Protein AF-A0A1C2I9F3-F1 (afdb_monomer)

Mean predicted aligned error: 10.84 Å

Foldseek 3Di:
DPDPPDDDDDDAPLQPQDLDPDDPVVVCCVQVVDPVSPVP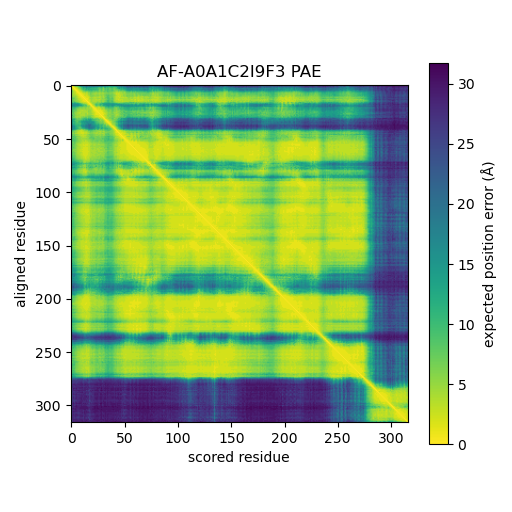DDDDQQQEDAQAAPLLLLLLQLLLQLQCQQFNDPDPRNFWRHHYPYPANFEEAEAAQDLVRLQLVQVQPQQDPQEAEEEQDPVCVVVVVVRHNHLRYYYLVLCQVAAHQEYEYEALCVVVVVLLLSSNPSPDLVSTDDNGGDGDHGPDPPDPNCSVSSNSSSSVSSRSVSHRGYYYYHHNCQPRSSCVSSVHDHDPCPRDNHDRDDLVVLQVSLVVCVVVVVPSSSVSSCVPPVVPPPPPADDDDPVVLVVLCCVVPPVVDDDCPSVVSNVVSVVD

pLDDT: mean 84.06, std 11.93, range [47.62, 98.38]

Organism: Acidithiobacillus thiooxidans (NCBI:txid930)

Radius of gyration: 24.63 Å; Cα contacts (8 Å, |Δi|>4): 435; chains: 1; bounding box: 62×62×61 Å

InterPro domains:
  IPR027417 P-loop containing nucleoside triphosphate hydrolase [G3DSA:3.40.50.300] (47-233)
  IPR027417 P-loop containing nucleoside triphosphate hydrolase [SSF52540] (7-220)

Nearest PDB structures (foldseek):
  3wry-assembly1_C  TM=6.921E-01  e=9.481E-04  Tobacco mosaic virus strain tomato/L
  3vkw-assembly1_A  TM=6.715E-01  e=1.409E-03  Tobacco mosaic virus strain tomato/L
  6jim-assembly2_B  TM=6.533E-01  e=1.578E-03  Chikungunya virus
  6jim-assembly1_A  TM=6.541E-01  e=2.344E-03  Chikungunya virus
  3d1l-assembly1_B  TM=1.761E-01  e=1.230E-01  Bacteroides fragilis NCTC 9343

Solvent-accessible surface area (backbone atoms only — not comparable to full-atom values): 18327 Å² total; per-residue (Å²): 132,93,56,90,92,71,78,86,87,85,85,59,75,61,59,49,59,66,98,66,90,80,46,72,67,59,55,44,55,68,53,60,68,42,71,85,62,43,72,85,68,78,90,80,83,85,44,75,34,70,67,32,7,34,47,42,39,48,46,45,38,45,52,50,50,44,49,34,66,50,54,28,39,92,50,79,90,69,44,66,52,61,44,59,70,30,89,48,55,42,40,75,41,40,41,64,60,45,72,68,54,44,52,54,49,28,68,40,40,43,53,22,83,48,42,33,39,35,24,69,42,70,82,49,45,63,65,49,54,78,62,36,79,38,46,50,61,34,24,36,76,70,41,62,95,48,73,31,49,28,29,35,40,46,36,55,55,50,80,42,40,67,70,50,48,62,51,43,53,88,49,54,72,84,83,54,88,69,88,63,59,78,87,35,72,47,93,58,90,84,64,61,61,59,72,66,47,43,38,59,55,15,34,52,41,42,52,52,71,25,16,30,37,26,43,34,40,33,25,76,52,86,79,44,66,53,39,63,67,58,68,58,57,75,52,74,94,71,77,76,87,57,71,72,48,51,73,68,54,51,54,52,49,26,52,52,30,45,78,71,68,37,51,71,40,20,48,40,34,34,58,71,72,67,55,57,69,75,62,98,56,81,80,90,45,74,66,59,49,53,55,50,50,40,40,56,75,68,68,54,57,87,61,67,68,62,58,51,53,52,51,57,60,75,76,111

Structure (mmCIF, N/CA/C/O backbone):
data_AF-A0A1C2I9F3-F1
#
_entry.id   AF-A0A1C2I9F3-F1
#
loop_
_atom_site.group_PDB
_atom_site.id
_atom_site.type_symbol
_atom_site.label_atom_id
_atom_site.lab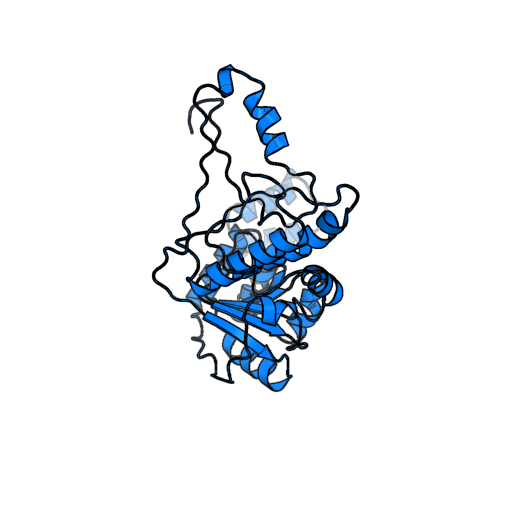el_alt_id
_atom_site.label_comp_id
_atom_site.label_asym_id
_atom_site.label_entity_id
_atom_site.label_seq_id
_atom_site.pdbx_PDB_ins_code
_atom_site.Cartn_x
_atom_site.Cartn_y
_atom_site.Cartn_z
_atom_site.occupancy
_atom_site.B_iso_or_equiv
_atom_site.auth_seq_id
_atom_site.auth_comp_id
_atom_site.auth_asym_id
_atom_site.auth_atom_id
_atom_site.pdbx_PDB_model_num
ATOM 1 N N . MET A 1 1 ? 10.423 28.398 4.876 1.00 52.00 1 MET A N 1
ATOM 2 C CA . MET A 1 1 ? 11.519 29.114 4.182 1.00 52.00 1 MET A CA 1
ATOM 3 C C . MET A 1 1 ? 11.159 30.590 4.107 1.00 52.00 1 MET A C 1
ATOM 5 O O . MET A 1 1 ? 9.981 30.878 3.955 1.00 52.00 1 MET A O 1
ATOM 9 N N . ARG A 1 2 ? 12.115 31.509 4.309 1.00 60.25 2 ARG A N 1
ATOM 10 C CA . ARG A 1 2 ? 11.856 32.967 4.388 1.00 60.25 2 ARG A CA 1
ATOM 11 C C . ARG A 1 2 ? 12.274 33.746 3.131 1.00 60.25 2 ARG A C 1
ATOM 13 O O . ARG A 1 2 ? 12.011 34.939 3.057 1.00 60.25 2 ARG A O 1
ATOM 20 N N . THR A 1 3 ? 12.889 33.081 2.155 1.00 74.25 3 THR A N 1
ATOM 21 C CA . THR A 1 3 ? 13.377 33.707 0.921 1.00 74.25 3 THR A CA 1
ATOM 22 C C . THR A 1 3 ? 12.380 33.474 -0.217 1.00 74.25 3 THR A C 1
ATOM 24 O O . THR A 1 3 ? 12.093 32.313 -0.525 1.00 74.25 3 THR A O 1
ATOM 27 N N . PRO A 1 4 ? 11.848 34.531 -0.853 1.00 70.62 4 PRO A N 1
ATOM 28 C CA . PRO A 1 4 ? 11.050 34.402 -2.070 1.00 70.62 4 PRO A CA 1
ATOM 29 C C . PRO A 1 4 ? 11.830 33.651 -3.161 1.00 70.62 4 PRO A C 1
ATOM 31 O O . PRO A 1 4 ? 13.006 33.930 -3.374 1.00 70.62 4 PRO A O 1
ATOM 34 N N . GLY A 1 5 ? 11.196 32.685 -3.830 1.00 69.50 5 GLY A N 1
ATOM 35 C CA . GLY A 1 5 ? 11.833 31.884 -4.886 1.00 69.50 5 GLY A CA 1
ATOM 36 C C . GLY A 1 5 ? 12.596 30.639 -4.412 1.00 69.50 5 GLY A C 1
ATOM 37 O O . GLY A 1 5 ? 12.987 29.825 -5.244 1.00 69.50 5 GLY A O 1
ATOM 38 N N . ALA A 1 6 ? 12.772 30.437 -3.100 1.00 73.88 6 ALA A N 1
ATOM 39 C CA . ALA A 1 6 ? 13.364 29.214 -2.559 1.00 73.88 6 ALA A CA 1
ATOM 40 C C . ALA A 1 6 ? 12.295 28.119 -2.400 1.00 73.88 6 ALA A C 1
ATOM 42 O O . ALA A 1 6 ? 11.491 28.154 -1.465 1.00 73.88 6 ALA A O 1
ATOM 43 N N . PHE A 1 7 ? 12.298 27.145 -3.312 1.00 73.88 7 PHE A N 1
ATOM 44 C CA . PHE A 1 7 ? 11.391 25.997 -3.299 1.00 73.88 7 PHE A CA 1
ATOM 45 C C . PHE A 1 7 ? 12.163 24.694 -3.097 1.00 73.88 7 PHE A C 1
ATOM 47 O O . PHE A 1 7 ? 13.273 24.535 -3.596 1.00 73.88 7 PHE A O 1
ATOM 54 N N . VAL A 1 8 ? 11.541 23.745 -2.401 1.00 78.00 8 VAL A N 1
ATOM 55 C CA . VAL A 1 8 ? 11.984 22.348 -2.355 1.00 78.00 8 VAL A CA 1
ATOM 56 C C . VAL A 1 8 ? 10.851 21.509 -2.909 1.00 78.00 8 VAL A C 1
ATOM 58 O O . VAL A 1 8 ? 9.730 21.558 -2.402 1.00 78.00 8 VAL A O 1
ATOM 61 N N . LEU A 1 9 ? 11.149 20.756 -3.961 1.00 79.00 9 LEU A N 1
ATOM 62 C CA . LEU A 1 9 ? 10.234 19.788 -4.543 1.00 79.00 9 LEU A CA 1
ATOM 63 C C . LEU A 1 9 ? 10.709 18.394 -4.151 1.00 79.00 9 LEU A C 1
ATOM 65 O O . LEU A 1 9 ? 11.886 18.073 -4.284 1.00 79.00 9 LEU A O 1
ATOM 69 N N . GLY A 1 10 ? 9.786 17.573 -3.668 1.00 83.44 10 GLY A N 1
ATOM 70 C CA . GLY A 1 10 ? 10.045 16.184 -3.322 1.00 83.44 10 GLY A CA 1
ATOM 71 C C . GLY A 1 10 ? 8.882 15.318 -3.774 1.00 83.44 10 GLY A C 1
ATOM 72 O O . GLY A 1 10 ? 7.726 15.743 -3.738 1.00 83.44 10 GLY A O 1
ATOM 73 N N . GLY A 1 11 ? 9.183 14.106 -4.220 1.00 83.81 11 GLY A N 1
ATOM 74 C CA . GLY A 1 11 ? 8.169 13.166 -4.663 1.00 83.81 11 GLY A CA 1
ATOM 75 C C . GLY A 1 11 ? 8.774 11.872 -5.181 1.00 83.81 11 GLY A C 1
ATOM 76 O O . GLY A 1 11 ? 9.969 11.791 -5.443 1.00 83.81 11 GLY A O 1
ATOM 77 N N . ASP A 1 12 ? 7.915 10.876 -5.349 1.00 85.75 12 ASP A N 1
ATOM 78 C CA . ASP A 1 12 ? 8.250 9.577 -5.923 1.00 85.75 12 ASP A CA 1
ATOM 79 C C . ASP A 1 12 ? 7.277 9.298 -7.076 1.00 85.75 12 ASP A C 1
ATOM 81 O O . ASP A 1 12 ? 6.057 9.251 -6.881 1.00 85.75 12 ASP A O 1
ATOM 85 N N . ALA A 1 13 ? 7.813 9.132 -8.287 1.00 82.88 13 ALA A N 1
ATOM 86 C CA . ALA A 1 13 ? 7.012 8.894 -9.486 1.00 82.88 13 ALA A CA 1
ATOM 87 C C . ALA A 1 13 ? 6.304 7.529 -9.466 1.00 82.88 13 ALA A C 1
ATOM 89 O O . ALA A 1 13 ? 5.238 7.377 -10.072 1.00 82.88 13 ALA A O 1
ATOM 90 N N . ASN A 1 14 ? 6.851 6.550 -8.738 1.00 85.06 14 ASN A N 1
ATOM 91 C CA . ASN A 1 14 ? 6.224 5.244 -8.549 1.00 85.06 14 ASN A CA 1
ATOM 92 C C . ASN A 1 14 ? 5.035 5.316 -7.576 1.00 85.06 14 ASN A C 1
ATOM 94 O O . ASN A 1 14 ? 4.207 4.411 -7.554 1.00 85.06 14 ASN A O 1
ATOM 98 N N . GLN A 1 15 ? 4.873 6.424 -6.840 1.00 85.81 15 GLN A N 1
ATOM 99 C CA . GLN A 1 15 ? 3.717 6.662 -5.968 1.00 85.81 15 GLN A CA 1
ATOM 100 C C . GLN A 1 15 ? 2.594 7.481 -6.618 1.00 85.81 15 GLN A C 1
ATOM 102 O O . GLN A 1 15 ? 1.653 7.912 -5.939 1.00 85.81 15 GLN A O 1
ATOM 107 N N . ILE A 1 16 ? 2.667 7.737 -7.921 1.00 84.19 16 ILE A N 1
ATOM 108 C CA . ILE A 1 16 ? 1.620 8.454 -8.650 1.00 84.19 16 ILE A CA 1
ATOM 109 C C . ILE A 1 16 ? 0.538 7.456 -9.059 1.00 84.19 16 ILE A C 1
ATOM 111 O O . ILE A 1 16 ? 0.715 6.693 -10.005 1.00 84.19 16 ILE A O 1
ATOM 115 N N . VAL A 1 17 ? -0.579 7.468 -8.336 1.00 76.31 17 VAL A N 1
ATOM 116 C CA . VAL A 1 17 ? -1.713 6.546 -8.540 1.00 76.31 17 VAL A CA 1
ATOM 117 C C . VAL A 1 17 ? -2.832 7.135 -9.396 1.00 76.31 17 VAL A C 1
ATOM 119 O O . VAL A 1 17 ? -3.724 6.411 -9.814 1.00 76.31 17 VAL A O 1
ATOM 122 N N . HIS A 1 18 ? -2.782 8.430 -9.706 1.00 70.00 18 HIS A N 1
ATOM 123 C CA . HIS A 1 18 ? -3.721 9.051 -10.635 1.00 70.00 18 HIS A CA 1
ATOM 124 C C . HIS A 1 18 ? -3.141 9.065 -12.046 1.00 70.00 18 HIS A C 1
ATOM 126 O O . HIS A 1 18 ? -1.983 9.468 -12.199 1.00 70.00 18 HIS A O 1
ATOM 132 N N . PRO A 1 19 ? -3.923 8.689 -13.075 1.00 63.09 19 PRO A N 1
ATOM 133 C CA . PRO A 1 19 ? -3.547 8.943 -14.455 1.00 63.09 19 PRO A CA 1
ATOM 134 C C . PRO A 1 19 ? -3.342 10.448 -14.622 1.00 63.09 19 PRO A C 1
ATOM 136 O O . PRO A 1 19 ? -4.279 11.240 -14.538 1.00 63.09 19 PRO A O 1
ATOM 139 N N . ASN A 1 20 ? -2.092 10.856 -14.781 1.00 65.25 20 ASN A N 1
ATOM 140 C CA . ASN A 1 20 ? -1.725 12.231 -15.054 1.00 65.25 20 ASN A CA 1
ATOM 141 C C . ASN A 1 20 ? -0.565 12.253 -16.051 1.00 65.25 20 ASN A C 1
ATOM 143 O O . ASN A 1 20 ? 0.161 11.270 -16.222 1.00 65.25 20 ASN A O 1
ATOM 147 N N . PHE A 1 21 ? -0.371 13.403 -16.687 1.00 65.25 21 PHE A N 1
ATOM 148 C CA . PHE A 1 21 ? 0.737 13.639 -17.611 1.00 65.25 21 PHE A CA 1
ATOM 149 C C . PHE A 1 21 ? 2.055 13.945 -16.881 1.00 65.25 21 PHE A C 1
ATOM 151 O O . PHE A 1 21 ? 2.933 14.592 -17.443 1.00 65.25 21 PHE A O 1
ATOM 158 N N . PHE A 1 22 ? 2.204 13.524 -15.617 1.00 72.44 22 PHE A N 1
ATOM 159 C CA . PHE A 1 22 ? 3.385 13.855 -14.826 1.00 72.44 22 PHE A CA 1
ATOM 160 C C . PHE A 1 22 ? 4.653 13.282 -15.459 1.00 72.44 22 PHE A C 1
ATOM 162 O O . PHE A 1 22 ? 4.755 12.078 -15.717 1.00 72.44 22 PHE A O 1
ATOM 169 N N . SER A 1 23 ? 5.650 14.150 -15.615 1.00 72.19 23 SER A N 1
ATOM 170 C CA . SER A 1 23 ? 6.999 13.797 -16.030 1.00 72.19 23 SER A CA 1
ATOM 171 C C . SER A 1 23 ? 8.010 14.686 -15.314 1.00 72.19 23 SER A C 1
ATOM 173 O O . SER A 1 23 ? 7.929 15.915 -15.390 1.00 72.19 23 SER A O 1
ATOM 175 N N . TRP A 1 24 ? 9.020 14.077 -14.685 1.00 73.50 24 TRP A N 1
ATOM 176 C CA . TRP A 1 24 ? 10.151 14.822 -14.129 1.00 73.50 24 TRP A CA 1
ATOM 177 C C . TRP A 1 24 ? 10.861 15.655 -15.194 1.00 73.50 24 TRP A C 1
ATOM 179 O O . TRP A 1 24 ? 11.323 16.747 -14.896 1.00 73.50 24 TRP A O 1
ATOM 189 N N . ALA A 1 25 ? 10.894 15.207 -16.453 1.00 74.81 25 ALA A N 1
ATOM 190 C CA . ALA A 1 25 ? 11.470 15.985 -17.546 1.00 74.81 25 ALA A CA 1
ATOM 191 C C . ALA A 1 25 ? 10.703 17.294 -17.807 1.00 74.81 25 ALA A C 1
ATOM 193 O O . ALA A 1 25 ? 11.332 18.324 -18.042 1.00 74.81 25 ALA A O 1
ATOM 194 N N . GLN A 1 26 ? 9.369 17.279 -17.711 1.00 76.94 26 GLN A N 1
ATOM 195 C CA . GLN A 1 26 ? 8.550 18.488 -17.856 1.00 76.94 26 GLN A CA 1
ATOM 196 C C . GLN A 1 26 ? 8.757 19.446 -16.684 1.00 76.94 26 GLN A C 1
ATOM 198 O O . GLN A 1 26 ? 8.990 20.631 -16.909 1.00 76.94 26 GLN A O 1
ATOM 203 N N . ILE A 1 27 ? 8.765 18.941 -15.445 1.00 77.56 27 ILE A N 1
ATOM 204 C CA . ILE A 1 27 ? 9.088 19.771 -14.274 1.00 77.56 27 ILE A CA 1
ATOM 205 C C . ILE A 1 27 ? 10.482 20.371 -14.442 1.00 77.56 27 ILE A C 1
ATOM 207 O O . ILE A 1 27 ? 10.650 21.579 -14.291 1.00 77.56 27 ILE A O 1
ATOM 211 N N . LYS A 1 28 ? 11.465 19.562 -14.856 1.00 75.31 28 LYS A N 1
ATOM 212 C CA . LYS A 1 28 ? 12.811 20.059 -15.126 1.00 75.31 28 LYS A CA 1
ATOM 213 C C . LYS A 1 28 ? 12.805 21.178 -16.162 1.00 75.31 28 LYS A C 1
ATOM 215 O O . LYS A 1 28 ? 13.420 22.206 -15.937 1.00 75.31 28 LYS A O 1
ATOM 220 N N . SER A 1 29 ? 12.061 21.042 -17.257 1.00 76.56 29 SER A N 1
ATOM 221 C CA . SER A 1 29 ? 11.995 22.101 -18.270 1.00 76.56 29 SER A CA 1
ATOM 222 C C . SER A 1 29 ? 11.438 23.429 -17.739 1.00 76.56 29 SER A C 1
ATOM 224 O O . SER A 1 29 ? 11.877 24.481 -18.187 1.00 76.56 29 SER A O 1
ATOM 226 N N . LEU A 1 30 ? 10.531 23.400 -16.754 1.00 76.69 30 LEU A N 1
ATOM 227 C CA . LEU A 1 30 ? 9.954 24.611 -16.161 1.00 76.69 30 LEU A CA 1
ATOM 228 C C . LEU A 1 30 ? 10.937 25.339 -15.235 1.00 76.69 30 LEU A C 1
ATOM 230 O O . LEU A 1 30 ? 10.984 26.565 -15.242 1.00 76.69 30 LEU A O 1
ATOM 234 N N . PHE A 1 31 ? 11.722 24.598 -14.447 1.00 72.44 31 PHE A N 1
ATOM 235 C CA . PHE A 1 31 ? 12.661 25.183 -13.479 1.00 72.44 31 PHE A CA 1
ATOM 236 C C . PHE A 1 31 ? 14.048 25.450 -14.071 1.00 72.44 31 PHE A C 1
ATOM 238 O O . PHE A 1 31 ? 14.697 26.419 -13.684 1.00 72.44 31 PHE A O 1
ATOM 245 N N . TRP A 1 32 ? 14.485 24.636 -15.038 1.00 71.25 32 TRP A N 1
ATOM 246 C CA . TRP A 1 32 ? 15.801 24.761 -15.664 1.00 71.25 32 TRP A CA 1
ATOM 247 C C . TRP A 1 32 ? 15.831 25.669 -16.904 1.00 71.25 32 TRP A C 1
ATOM 249 O O . TRP A 1 32 ? 16.880 25.818 -17.525 1.00 71.25 32 TRP A O 1
ATOM 259 N N . ALA A 1 33 ? 14.708 26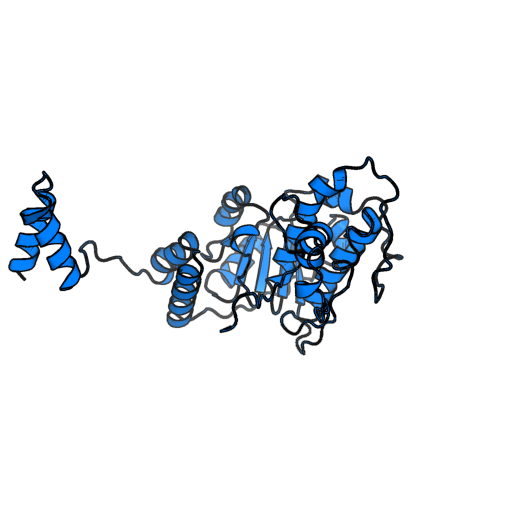.300 -17.266 1.00 66.88 33 ALA A N 1
ATOM 260 C CA . ALA A 1 33 ? 14.667 27.292 -18.342 1.00 66.88 33 ALA A CA 1
ATOM 261 C C . ALA A 1 33 ? 15.244 28.663 -17.939 1.00 66.88 33 ALA A C 1
ATOM 263 O O . ALA A 1 33 ? 15.660 29.413 -18.820 1.00 66.88 33 ALA A O 1
ATOM 264 N N . ASP A 1 34 ? 15.281 29.003 -16.642 1.00 68.31 34 ASP A N 1
ATOM 265 C CA . ASP A 1 34 ? 15.855 30.264 -16.152 1.00 68.31 34 ASP A CA 1
ATOM 266 C C . ASP A 1 34 ? 17.269 30.031 -15.580 1.00 68.31 34 ASP A C 1
ATOM 268 O O . ASP A 1 34 ? 17.400 29.430 -14.507 1.00 68.31 34 ASP A O 1
ATOM 272 N N . PRO A 1 35 ? 18.330 30.549 -16.233 1.00 63.59 35 PRO A N 1
ATOM 273 C CA . PRO A 1 35 ? 19.713 30.439 -15.773 1.00 63.59 35 PRO A CA 1
ATOM 274 C C . PRO A 1 35 ? 19.932 30.868 -14.312 1.00 63.59 35 PRO A C 1
ATOM 276 O O . PRO A 1 35 ? 20.801 30.326 -13.626 1.00 63.59 35 PRO A O 1
ATOM 279 N N . ARG A 1 36 ? 19.119 31.817 -13.819 1.00 63.53 36 ARG A N 1
ATOM 280 C CA . ARG A 1 36 ? 19.174 32.355 -12.446 1.00 63.53 36 ARG A CA 1
ATOM 281 C C . ARG A 1 36 ? 18.620 31.387 -11.400 1.00 63.53 36 ARG A C 1
ATOM 283 O O . ARG A 1 36 ? 18.971 31.495 -10.231 1.00 63.53 36 ARG A O 1
ATOM 290 N N . MET A 1 37 ? 17.756 30.461 -11.816 1.00 59.81 37 MET A N 1
ATOM 291 C CA . MET A 1 37 ? 17.209 29.392 -10.974 1.00 59.81 37 MET A CA 1
ATOM 292 C C . MET A 1 37 ? 18.059 28.117 -11.058 1.00 59.81 37 MET A C 1
ATOM 294 O O . MET A 1 37 ? 18.060 27.329 -10.120 1.00 59.81 37 MET A O 1
ATOM 298 N N . THR A 1 38 ? 18.813 27.920 -12.147 1.00 57.59 38 THR A N 1
ATOM 299 C CA . THR A 1 38 ? 19.647 26.721 -12.364 1.00 57.59 38 THR A CA 1
ATOM 300 C C . THR A 1 38 ? 21.001 26.725 -11.673 1.00 57.59 38 THR A C 1
ATOM 302 O O . THR A 1 38 ? 21.579 25.657 -11.472 1.00 57.59 38 THR A O 1
ATOM 305 N N . SER A 1 39 ? 21.547 27.894 -11.334 1.00 50.81 39 SER A N 1
ATOM 306 C CA . SER A 1 39 ? 22.854 27.988 -10.683 1.00 50.81 39 SER A CA 1
ATOM 307 C C . SER A 1 39 ? 22.781 27.439 -9.253 1.00 50.81 39 SER A C 1
ATOM 309 O O . SER A 1 39 ? 22.367 28.147 -8.338 1.00 50.81 39 SER A O 1
ATOM 311 N N . GLY A 1 40 ? 23.175 26.172 -9.076 1.00 55.56 40 GLY A N 1
ATOM 312 C CA . GLY A 1 40 ? 23.310 25.506 -7.773 1.00 55.56 40 GLY A CA 1
ATOM 313 C C . GLY A 1 40 ? 22.191 24.532 -7.382 1.00 55.56 40 GLY A C 1
ATOM 314 O O . GLY A 1 40 ? 22.139 24.131 -6.222 1.00 55.56 40 GLY A O 1
ATOM 315 N N . GLN A 1 41 ? 21.289 24.153 -8.297 1.00 61.56 41 GLN A N 1
ATOM 316 C CA . GLN A 1 41 ? 20.252 23.150 -8.015 1.00 61.56 41 GLN A CA 1
ATOM 317 C C . GLN A 1 41 ? 20.698 21.745 -8.438 1.00 61.56 41 GLN A C 1
ATOM 319 O O . GLN A 1 41 ? 20.554 21.363 -9.600 1.00 61.56 41 GLN A O 1
ATOM 324 N N . ASP A 1 42 ? 21.186 20.962 -7.476 1.00 66.06 42 ASP A N 1
ATOM 325 C CA . ASP A 1 42 ? 21.451 19.538 -7.676 1.00 66.06 42 ASP A CA 1
ATOM 326 C C . ASP A 1 42 ? 20.187 18.719 -7.387 1.00 66.06 42 ASP A C 1
ATOM 328 O O . ASP A 1 42 ? 19.629 18.762 -6.287 1.00 66.06 42 ASP A O 1
ATOM 332 N N . LEU A 1 43 ? 19.735 17.943 -8.376 1.00 74.31 43 LEU A N 1
ATOM 333 C CA . LEU A 1 43 ? 18.730 16.909 -8.150 1.00 74.31 43 LEU A CA 1
ATOM 334 C C . LEU A 1 43 ? 19.348 15.824 -7.264 1.00 74.31 43 LEU A C 1
ATOM 336 O O . LEU A 1 43 ? 20.260 15.119 -7.690 1.00 74.31 43 LEU A O 1
ATOM 340 N N . GLN A 1 44 ? 18.816 15.669 -6.057 1.00 81.31 44 GLN A N 1
ATOM 341 C CA . GLN A 1 44 ? 19.238 14.629 -5.124 1.00 81.31 44 GLN A CA 1
ATOM 342 C C . GLN A 1 44 ? 18.224 13.485 -5.131 1.00 81.31 44 GLN A C 1
ATOM 344 O O . GLN A 1 44 ? 17.033 13.699 -4.900 1.00 81.31 44 GLN A O 1
ATOM 349 N N . VAL A 1 45 ? 18.701 12.267 -5.388 1.00 81.19 45 VAL A N 1
ATOM 350 C CA . VAL A 1 45 ? 17.893 11.045 -5.311 1.00 81.19 45 VAL A CA 1
ATOM 351 C C . VAL A 1 45 ? 18.206 10.348 -3.993 1.00 81.19 45 VAL A C 1
ATOM 353 O O . VAL A 1 45 ? 19.342 9.954 -3.745 1.00 81.19 45 VAL A O 1
ATOM 356 N N . LEU A 1 46 ? 17.194 10.202 -3.139 1.00 84.88 46 LEU A N 1
ATOM 357 C CA . LEU A 1 46 ? 17.319 9.495 -1.867 1.00 84.88 46 LEU A CA 1
ATOM 358 C C . LEU A 1 46 ? 16.986 8.017 -2.082 1.00 84.88 46 LEU A C 1
ATOM 360 O O . LEU A 1 46 ? 15.829 7.679 -2.324 1.00 84.88 46 LEU A O 1
ATOM 364 N N . THR A 1 47 ? 17.988 7.142 -1.990 1.00 84.00 47 THR A N 1
ATOM 365 C CA . THR A 1 47 ? 17.799 5.698 -2.220 1.00 84.00 47 THR A CA 1
ATOM 366 C C . THR A 1 47 ? 17.553 4.909 -0.940 1.00 84.00 47 THR A C 1
ATOM 368 O O . THR A 1 47 ? 17.049 3.800 -1.009 1.00 84.00 47 THR A O 1
ATOM 371 N N . HIS A 1 48 ? 17.869 5.455 0.235 1.00 85.19 48 HIS A N 1
ATOM 372 C CA . HIS A 1 48 ? 17.822 4.713 1.497 1.00 85.19 48 HIS A CA 1
ATOM 373 C C . HIS A 1 48 ? 16.427 4.759 2.142 1.00 85.19 48 HIS A C 1
ATOM 375 O O . HIS A 1 48 ? 15.862 5.836 2.354 1.00 85.19 48 HIS A O 1
ATOM 381 N N . ASN A 1 49 ? 15.885 3.595 2.510 1.00 86.50 49 ASN A N 1
ATOM 382 C CA . ASN A 1 49 ? 14.614 3.452 3.217 1.00 86.50 49 ASN A CA 1
ATOM 383 C C . ASN A 1 49 ? 14.811 2.943 4.643 1.00 86.50 49 ASN A C 1
ATOM 385 O O . ASN A 1 49 ? 15.329 1.854 4.887 1.00 86.50 49 ASN A O 1
ATOM 389 N N . PHE A 1 50 ? 14.328 3.761 5.573 1.00 85.81 50 PHE A N 1
ATOM 390 C CA . PHE A 1 50 ? 14.370 3.531 7.014 1.00 85.81 50 PHE A CA 1
ATOM 391 C C . PHE A 1 50 ? 12.989 3.200 7.604 1.00 85.81 50 PHE A C 1
ATOM 393 O O . PHE A 1 50 ? 12.864 3.022 8.810 1.00 85.81 50 PHE A O 1
ATOM 400 N N . ARG A 1 51 ? 11.937 3.193 6.777 1.00 86.25 51 ARG A N 1
ATOM 401 C CA . ARG A 1 51 ? 10.533 3.105 7.208 1.00 86.25 51 ARG A CA 1
ATOM 402 C C . ARG A 1 51 ? 9.993 1.688 7.124 1.00 86.25 51 ARG A C 1
ATOM 404 O O . ARG A 1 51 ? 9.321 1.248 8.044 1.00 86.25 51 ARG A O 1
ATOM 411 N N . ASN A 1 52 ? 10.234 1.002 6.012 1.00 90.62 52 ASN A N 1
ATOM 412 C CA . ASN A 1 52 ? 9.663 -0.311 5.743 1.00 90.62 52 ASN A CA 1
ATOM 413 C C . ASN A 1 52 ? 10.665 -1.413 6.118 1.00 90.62 52 ASN A C 1
ATOM 415 O O . ASN A 1 52 ? 11.874 -1.271 5.920 1.00 90.62 52 ASN A O 1
ATOM 419 N N . GLY A 1 53 ? 10.158 -2.538 6.622 1.00 90.38 53 GLY A N 1
ATOM 420 C CA . GLY A 1 53 ? 10.961 -3.726 6.889 1.00 90.38 53 GLY A CA 1
ATOM 421 C C . GLY A 1 53 ? 11.621 -4.268 5.619 1.00 90.38 53 GLY A C 1
ATOM 422 O O . GLY A 1 53 ? 11.079 -4.147 4.517 1.00 90.38 53 GLY A O 1
ATOM 423 N N . ARG A 1 54 ? 12.787 -4.908 5.764 1.00 91.19 54 ARG A N 1
ATOM 424 C CA . ARG A 1 54 ? 13.628 -5.316 4.622 1.00 91.19 54 ARG A CA 1
ATOM 425 C C . ARG A 1 54 ? 12.891 -6.171 3.589 1.00 91.19 54 ARG A C 1
ATOM 427 O O . ARG A 1 54 ? 13.043 -5.937 2.394 1.00 91.19 54 ARG A O 1
ATOM 434 N N . LYS A 1 55 ? 12.054 -7.122 4.026 1.00 92.38 55 LYS A N 1
ATOM 435 C CA . LYS A 1 55 ? 11.242 -7.957 3.123 1.00 92.38 55 LYS A CA 1
ATOM 436 C C . LYS A 1 55 ? 10.204 -7.140 2.353 1.00 92.38 55 LYS A C 1
ATOM 438 O O . LYS A 1 55 ? 10.049 -7.356 1.157 1.00 92.38 55 LYS A O 1
ATOM 443 N N . VAL A 1 56 ? 9.539 -6.184 3.008 1.00 93.56 56 VAL A N 1
ATOM 444 C CA . VAL A 1 56 ? 8.535 -5.308 2.376 1.00 93.56 56 VAL A CA 1
ATOM 445 C C . VAL A 1 56 ? 9.188 -4.449 1.291 1.00 93.56 56 VAL A C 1
ATOM 447 O O . VAL A 1 56 ? 8.703 -4.415 0.161 1.00 93.56 56 VAL A O 1
ATOM 450 N N . THR A 1 57 ? 10.331 -3.828 1.596 1.00 92.25 57 THR A N 1
ATOM 451 C CA . THR A 1 57 ? 11.126 -3.077 0.609 1.00 92.25 57 THR A CA 1
ATOM 452 C C . THR A 1 57 ? 11.602 -3.978 -0.530 1.00 92.25 57 THR A C 1
ATOM 454 O O . THR A 1 57 ? 11.503 -3.594 -1.691 1.00 92.25 57 THR A O 1
ATOM 457 N N . GLY A 1 58 ? 12.045 -5.201 -0.223 1.00 92.62 58 GLY A N 1
ATOM 458 C CA . GLY A 1 58 ? 12.432 -6.195 -1.226 1.00 92.62 58 GLY A CA 1
ATOM 459 C C . GLY A 1 58 ? 11.302 -6.524 -2.206 1.00 92.62 58 GLY A C 1
ATOM 460 O O . GLY A 1 58 ? 11.521 -6.508 -3.412 1.00 92.62 58 GLY A O 1
ATOM 461 N N . MET A 1 59 ? 10.077 -6.735 -1.717 1.00 93.62 59 MET A N 1
ATOM 462 C CA . MET A 1 59 ? 8.902 -6.962 -2.571 1.00 93.62 59 MET A CA 1
ATOM 463 C C . MET A 1 59 ? 8.540 -5.733 -3.411 1.00 93.62 59 MET A C 1
ATOM 465 O O . MET A 1 59 ? 8.194 -5.873 -4.584 1.00 93.62 59 MET A O 1
ATOM 469 N N . ALA A 1 60 ? 8.643 -4.526 -2.848 1.00 93.56 60 ALA A N 1
ATOM 470 C CA . ALA A 1 60 ? 8.411 -3.291 -3.594 1.00 93.56 60 ALA A CA 1
ATOM 471 C C . ALA A 1 60 ? 9.446 -3.106 -4.720 1.00 93.56 60 ALA A C 1
ATOM 473 O O . ALA A 1 60 ? 9.070 -2.840 -5.860 1.00 93.56 60 ALA A O 1
ATOM 474 N N . ASN A 1 61 ? 10.732 -3.324 -4.428 1.00 93.44 61 ASN A N 1
ATOM 475 C CA . ASN A 1 61 ? 11.806 -3.308 -5.422 1.00 93.44 61 ASN A CA 1
ATOM 476 C C . ASN A 1 61 ? 11.574 -4.360 -6.503 1.00 93.44 61 ASN A C 1
ATOM 478 O O . ASN A 1 61 ? 11.652 -4.051 -7.687 1.00 93.44 61 ASN A O 1
ATOM 482 N N . ARG A 1 62 ? 11.197 -5.578 -6.106 1.00 93.50 62 ARG A N 1
ATOM 483 C CA . ARG A 1 62 ? 10.896 -6.673 -7.025 1.00 93.50 62 ARG A CA 1
ATOM 484 C C . ARG A 1 62 ? 9.795 -6.314 -8.018 1.00 93.50 62 ARG A C 1
ATOM 486 O O . ARG A 1 62 ? 9.908 -6.603 -9.206 1.00 93.50 62 A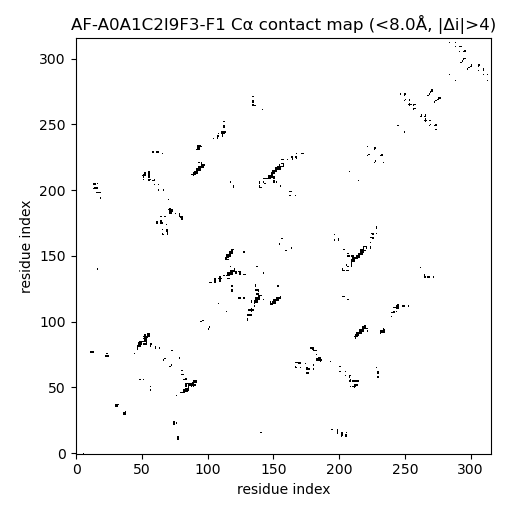RG A O 1
ATOM 493 N N . LEU A 1 63 ? 8.749 -5.635 -7.554 1.00 94.00 63 LEU A N 1
ATOM 494 C CA . LEU A 1 63 ? 7.692 -5.119 -8.419 1.00 94.00 63 LEU A CA 1
ATOM 495 C C . LEU A 1 63 ? 8.218 -4.075 -9.423 1.00 94.00 63 LEU A C 1
ATOM 497 O O . LEU A 1 63 ? 7.798 -4.076 -10.583 1.00 94.00 63 LEU A O 1
ATOM 501 N N . LEU A 1 64 ? 9.147 -3.204 -9.011 1.00 91.38 64 LEU A N 1
ATOM 502 C CA . LEU A 1 64 ? 9.791 -2.240 -9.911 1.00 91.38 64 LEU A CA 1
ATOM 503 C C . LEU A 1 64 ? 10.687 -2.925 -10.950 1.00 91.38 64 LEU A C 1
ATOM 505 O O . LEU A 1 64 ? 10.684 -2.512 -12.109 1.00 91.38 64 LEU A O 1
ATOM 509 N N . GLU A 1 65 ? 11.396 -3.992 -10.580 1.00 91.81 65 GLU A N 1
ATOM 510 C CA . GLU A 1 65 ? 12.169 -4.798 -11.530 1.00 91.81 65 GLU A CA 1
ATOM 511 C C . GLU A 1 65 ? 11.260 -5.443 -12.587 1.00 91.81 65 GLU A C 1
ATOM 513 O O . GLU A 1 65 ? 11.548 -5.365 -13.781 1.00 91.81 65 GLU A O 1
ATOM 518 N N . ILE A 1 66 ? 10.127 -6.022 -12.167 1.00 91.38 66 ILE A N 1
ATOM 519 C CA . ILE A 1 66 ? 9.125 -6.619 -13.066 1.00 91.38 66 ILE A CA 1
ATOM 520 C C . ILE A 1 66 ? 8.605 -5.563 -14.050 1.00 91.38 66 ILE A C 1
ATOM 522 O O . ILE A 1 66 ? 8.614 -5.777 -15.264 1.00 91.38 66 ILE A O 1
ATOM 526 N N . LYS A 1 67 ? 8.222 -4.384 -13.538 1.00 89.06 67 LYS A N 1
ATOM 527 C CA . LYS A 1 67 ? 7.810 -3.229 -14.352 1.00 89.06 67 LYS A CA 1
ATOM 528 C C . LYS A 1 67 ? 8.883 -2.862 -15.375 1.00 89.06 67 LYS A C 1
ATOM 530 O O . LYS A 1 67 ? 8.565 -2.658 -16.547 1.00 89.06 67 LYS A O 1
ATOM 535 N N . GLN A 1 68 ? 10.140 -2.780 -14.944 1.00 87.44 68 GLN A N 1
ATOM 536 C CA . GLN A 1 68 ? 11.244 -2.387 -15.810 1.00 87.44 68 GLN A CA 1
ATOM 537 C C . GLN A 1 68 ? 11.546 -3.448 -16.875 1.00 87.44 68 GLN A C 1
ATOM 539 O O . GLN A 1 68 ? 11.788 -3.100 -18.029 1.00 87.44 68 GLN A O 1
ATOM 544 N N . GLN A 1 69 ? 11.517 -4.737 -16.533 1.00 88.00 69 GLN A N 1
ATOM 545 C CA . GLN A 1 69 ? 11.751 -5.808 -17.502 1.00 88.00 69 GLN A CA 1
ATOM 546 C C . GLN A 1 69 ? 10.635 -5.861 -18.555 1.00 88.00 69 GLN A C 1
ATOM 548 O O . GLN A 1 69 ? 10.929 -6.067 -19.734 1.00 88.00 69 GLN A O 1
ATOM 553 N N . ARG A 1 70 ? 9.380 -5.614 -18.151 1.00 86.62 70 ARG A N 1
ATOM 554 C CA . ARG A 1 70 ? 8.220 -5.613 -19.051 1.00 86.62 70 ARG A CA 1
ATOM 555 C C . ARG A 1 70 ? 8.187 -4.404 -19.985 1.00 86.62 70 ARG A C 1
ATOM 557 O O . ARG A 1 70 ? 7.995 -4.577 -21.186 1.00 86.62 70 ARG A O 1
ATOM 564 N N . PHE A 1 71 ? 8.354 -3.195 -19.446 1.00 83.19 71 PHE A N 1
ATOM 565 C CA . PHE A 1 71 ? 8.082 -1.949 -20.178 1.00 83.19 71 PHE A CA 1
ATOM 566 C C . PHE A 1 71 ? 9.314 -1.065 -20.412 1.00 83.19 71 PHE A C 1
ATOM 568 O O . PHE A 1 71 ? 9.244 -0.081 -21.148 1.00 83.19 71 PHE A O 1
ATOM 575 N N . GLY A 1 72 ? 10.454 -1.397 -19.813 1.00 81.88 72 GLY A N 1
ATOM 576 C CA . GLY A 1 72 ? 11.625 -0.529 -19.779 1.00 81.88 72 GLY A CA 1
ATOM 577 C C . GLY A 1 72 ? 11.506 0.604 -18.754 1.00 81.88 72 GLY A C 1
ATOM 578 O O . GLY A 1 72 ? 10.575 0.691 -17.954 1.00 81.88 72 GLY A O 1
ATOM 579 N N . SER A 1 73 ? 12.500 1.483 -18.770 1.00 78.00 73 SER A N 1
ATOM 580 C CA . SER A 1 73 ? 12.602 2.666 -17.923 1.00 78.00 73 SER A CA 1
ATOM 581 C C . SER A 1 73 ? 11.796 3.825 -18.507 1.00 78.00 73 SER A C 1
ATOM 583 O O . SER A 1 73 ? 11.941 4.163 -19.685 1.00 78.00 73 SER A O 1
ATOM 585 N N . ILE A 1 74 ? 10.988 4.465 -17.662 1.00 68.19 74 ILE A N 1
ATOM 586 C CA . ILE A 1 74 ? 10.155 5.618 -18.035 1.00 68.19 74 ILE A CA 1
ATOM 587 C C . ILE A 1 74 ? 11.008 6.891 -18.086 1.00 68.19 74 ILE A C 1
ATOM 589 O O . ILE A 1 74 ? 11.020 7.617 -19.078 1.00 68.19 74 ILE A O 1
ATOM 593 N N . ASP A 1 75 ? 11.772 7.126 -17.028 1.00 70.25 75 ASP A N 1
ATOM 594 C CA . ASP A 1 75 ? 12.695 8.243 -16.868 1.00 70.25 75 ASP A CA 1
ATOM 595 C C . ASP A 1 75 ? 13.924 7.776 -16.081 1.00 70.25 75 ASP A C 1
ATOM 597 O O . ASP A 1 75 ? 13.925 6.684 -15.515 1.00 70.25 75 ASP A O 1
ATOM 601 N N . ARG A 1 76 ? 15.016 8.547 -16.110 1.00 70.44 76 ARG A N 1
ATOM 602 C CA . ARG A 1 76 ? 16.252 8.153 -15.411 1.00 70.44 76 ARG A CA 1
ATOM 603 C C . ARG A 1 76 ? 16.119 8.354 -13.907 1.00 70.44 76 ARG A C 1
ATOM 605 O O . ARG A 1 76 ? 16.713 7.609 -13.140 1.00 70.44 76 ARG A O 1
ATOM 612 N N . GLU A 1 77 ? 15.333 9.344 -13.512 1.00 71.62 77 GLU A N 1
ATOM 613 C CA . GLU A 1 77 ? 15.216 9.834 -12.146 1.00 71.62 77 GLU A CA 1
ATOM 614 C C . GLU A 1 77 ? 14.347 8.938 -11.256 1.00 71.62 77 GLU A C 1
ATOM 616 O O . GLU A 1 77 ? 14.556 8.910 -10.051 1.00 71.62 77 GLU A O 1
ATOM 621 N N . SER A 1 78 ? 13.408 8.178 -11.827 1.00 72.25 78 SER A N 1
ATOM 622 C CA . SER A 1 78 ? 12.588 7.185 -11.113 1.00 72.25 78 SER A CA 1
ATOM 623 C C . SER A 1 78 ? 13.099 5.742 -11.227 1.00 72.25 78 SER A C 1
ATOM 625 O O . SER A 1 78 ? 12.476 4.812 -10.710 1.00 72.25 78 SER A O 1
ATOM 627 N N . ASN A 1 79 ? 14.224 5.543 -11.920 1.00 80.25 79 ASN A N 1
ATOM 628 C CA . ASN A 1 79 ? 14.771 4.234 -12.259 1.00 80.25 79 ASN A CA 1
ATOM 629 C C . ASN A 1 79 ? 15.867 3.809 -11.274 1.00 80.25 79 ASN A C 1
ATOM 631 O O . ASN A 1 79 ? 17.013 3.581 -11.661 1.00 80.25 79 ASN A O 1
ATOM 635 N N . PHE A 1 80 ? 15.501 3.712 -10.000 1.00 78.94 80 PHE A N 1
ATOM 636 C CA . PHE A 1 80 ? 16.365 3.219 -8.934 1.00 78.94 80 PHE A CA 1
ATOM 637 C C . PHE A 1 80 ? 15.604 2.234 -8.045 1.00 78.94 80 PHE A C 1
ATOM 639 O O . PHE A 1 80 ? 14.376 2.277 -7.961 1.00 78.94 80 PHE A O 1
ATOM 646 N N . LEU A 1 81 ? 16.352 1.338 -7.407 1.00 84.62 81 LEU A N 1
ATOM 647 C CA . LEU A 1 81 ? 15.848 0.512 -6.317 1.00 84.62 81 LEU A CA 1
ATOM 648 C C . LEU A 1 81 ? 16.166 1.187 -4.992 1.00 84.62 81 LEU A C 1
ATOM 650 O O . LEU A 1 81 ? 17.095 1.987 -4.887 1.00 84.62 81 LEU A O 1
ATOM 654 N N . VAL A 1 82 ? 15.351 0.875 -3.998 1.00 86.81 82 VAL A N 1
ATOM 655 C CA . VAL A 1 82 ? 15.450 1.467 -2.674 1.00 86.81 82 VAL A CA 1
ATOM 656 C C . VAL A 1 82 ? 16.247 0.541 -1.759 1.00 86.81 82 VAL A C 1
ATOM 658 O O . VAL A 1 82 ? 15.895 -0.628 -1.607 1.00 86.81 82 VAL A O 1
ATOM 661 N N . ASP A 1 83 ? 17.281 1.063 -1.109 1.00 84.69 83 ASP A N 1
ATOM 662 C CA . ASP A 1 83 ? 18.133 0.324 -0.183 1.00 84.69 83 ASP A CA 1
ATOM 663 C C . ASP A 1 83 ? 17.420 0.160 1.167 1.00 84.69 83 ASP A C 1
ATOM 665 O O . ASP A 1 83 ? 17.090 1.159 1.818 1.00 84.69 83 ASP A O 1
ATOM 669 N N . PRO A 1 84 ? 17.144 -1.073 1.626 1.00 86.38 84 PRO A N 1
ATOM 670 C CA . PRO A 1 84 ? 16.499 -1.288 2.911 1.00 86.38 84 PRO A CA 1
ATOM 671 C C . PRO A 1 84 ? 17.522 -1.182 4.048 1.00 86.38 84 PRO A C 1
ATOM 673 O O . PRO A 1 84 ? 18.266 -2.122 4.317 1.00 86.38 84 PRO A O 1
ATOM 676 N N . VAL A 1 85 ? 17.529 -0.047 4.746 1.00 84.12 85 VAL A N 1
ATOM 677 C CA . VAL A 1 85 ? 18.468 0.239 5.851 1.00 84.12 85 VAL A CA 1
ATOM 678 C C . VAL A 1 85 ? 17.849 -0.049 7.224 1.00 84.12 85 VAL A C 1
ATOM 680 O O . VAL A 1 85 ? 18.542 -0.064 8.233 1.00 84.12 85 VAL A O 1
ATOM 683 N N . GLY A 1 86 ? 16.537 -0.291 7.285 1.00 75.69 86 GLY A N 1
ATOM 684 C CA . GLY A 1 86 ? 15.838 -0.595 8.534 1.00 75.69 86 GLY A CA 1
ATOM 685 C C . GLY A 1 86 ? 16.261 -1.918 9.194 1.00 75.69 86 GLY A C 1
ATOM 686 O O . GLY A 1 86 ? 16.507 -2.933 8.530 1.00 75.69 86 GLY A O 1
ATOM 687 N N . ASP A 1 87 ? 16.249 -1.928 10.529 1.00 77.19 87 ASP A N 1
ATOM 688 C CA . ASP A 1 87 ? 16.641 -3.085 11.348 1.00 77.19 87 ASP A CA 1
ATOM 689 C C . ASP A 1 87 ? 15.595 -4.211 11.354 1.00 77.19 87 ASP A C 1
ATOM 691 O O . ASP A 1 87 ? 15.938 -5.389 11.512 1.00 77.19 87 ASP A O 1
ATOM 695 N N . SER A 1 88 ? 14.321 -3.887 11.111 1.00 87.12 88 SER A N 1
ATOM 696 C CA . SER A 1 88 ? 13.252 -4.886 11.044 1.00 87.12 88 SER A CA 1
ATOM 697 C C . SER A 1 88 ? 13.339 -5.706 9.757 1.00 87.12 88 SER A C 1
ATOM 699 O O . SER A 1 88 ? 13.339 -5.171 8.646 1.00 87.12 88 SER A O 1
ATOM 701 N N . ALA A 1 89 ? 13.356 -7.034 9.890 1.00 88.25 89 ALA A N 1
ATOM 702 C CA . ALA A 1 89 ? 13.253 -7.925 8.738 1.00 88.25 89 ALA A CA 1
ATOM 703 C C . ALA A 1 89 ? 11.907 -7.755 8.010 1.00 88.25 89 ALA A C 1
ATOM 705 O O . ALA A 1 89 ? 11.847 -7.891 6.787 1.00 88.25 89 ALA A O 1
ATOM 706 N N . GLY A 1 90 ? 10.845 -7.438 8.753 1.00 89.38 90 GLY A N 1
ATOM 707 C CA . GLY A 1 90 ? 9.472 -7.453 8.269 1.00 89.38 90 GLY A CA 1
ATOM 708 C C . GLY A 1 90 ? 8.989 -8.840 7.830 1.00 89.38 90 GLY A C 1
ATOM 709 O O . GLY A 1 90 ? 9.713 -9.840 7.912 1.00 89.38 90 GLY A O 1
ATOM 710 N N . GLN A 1 91 ? 7.749 -8.918 7.349 1.00 91.69 91 GLN A N 1
ATOM 711 C CA . GLN A 1 91 ? 7.161 -10.173 6.884 1.00 91.69 91 GLN A CA 1
ATOM 712 C C . GLN A 1 91 ? 6.219 -9.980 5.697 1.00 91.69 91 GLN A C 1
ATOM 714 O O . GLN A 1 91 ? 5.463 -9.017 5.637 1.00 91.69 91 GLN A O 1
ATOM 719 N N . ILE A 1 92 ? 6.238 -10.939 4.775 1.00 92.62 92 ILE A N 1
ATOM 720 C CA . ILE A 1 92 ? 5.250 -11.053 3.705 1.00 92.62 92 ILE A CA 1
ATOM 721 C C . ILE A 1 92 ? 4.569 -12.403 3.867 1.00 92.62 92 ILE A C 1
ATOM 723 O O . ILE A 1 92 ? 5.252 -13.409 4.076 1.00 92.62 92 ILE A O 1
ATOM 727 N N . ARG A 1 93 ? 3.238 -12.414 3.822 1.00 92.25 93 ARG A N 1
ATOM 728 C CA . ARG A 1 93 ? 2.427 -13.632 3.899 1.00 92.25 93 ARG A CA 1
ATOM 729 C C . ARG A 1 93 ? 1.411 -13.645 2.767 1.00 92.25 93 ARG A C 1
ATOM 731 O O . ARG A 1 93 ? 0.861 -12.601 2.425 1.00 92.25 93 ARG A O 1
ATOM 738 N N . LEU A 1 94 ? 1.142 -14.831 2.242 1.00 93.19 94 LEU A N 1
ATOM 739 C CA . LEU A 1 94 ? -0.000 -15.096 1.378 1.00 93.19 94 LEU A CA 1
ATOM 740 C C . LEU A 1 94 ? -1.013 -15.912 2.174 1.00 93.19 94 LEU A C 1
ATOM 742 O O . LEU A 1 94 ? -0.644 -16.900 2.809 1.00 93.19 94 LEU A O 1
ATOM 746 N N . LEU A 1 95 ? -2.263 -15.468 2.149 1.00 92.25 95 LEU A N 1
ATOM 747 C CA . LEU A 1 95 ? -3.401 -16.133 2.754 1.00 92.25 95 LEU A CA 1
ATOM 748 C C . LEU A 1 95 ? -4.427 -16.427 1.661 1.00 92.25 95 LEU A C 1
ATOM 750 O O . LEU A 1 95 ? -4.846 -15.528 0.932 1.00 92.25 95 LEU A O 1
ATOM 754 N N . ASP A 1 96 ? -4.853 -17.680 1.584 1.00 91.06 96 ASP A N 1
ATOM 755 C CA . ASP A 1 96 ? -5.956 -18.090 0.723 1.00 91.06 96 ASP A CA 1
ATOM 756 C C . ASP A 1 96 ? -7.273 -17.484 1.243 1.00 91.06 96 ASP A C 1
ATOM 758 O O . ASP A 1 96 ? -7.597 -17.582 2.432 1.00 91.06 96 ASP A O 1
ATOM 762 N N . ALA A 1 97 ? -8.051 -16.862 0.358 1.00 91.31 97 ALA A N 1
ATOM 763 C CA . ALA A 1 97 ? -9.323 -16.207 0.656 1.00 91.31 97 ALA A CA 1
ATOM 764 C C . ALA A 1 97 ? -10.479 -17.194 0.943 1.00 91.31 97 ALA A C 1
ATOM 766 O O . ALA A 1 97 ? -11.641 -16.933 0.612 1.00 91.31 97 ALA A O 1
ATOM 767 N N . LYS A 1 98 ? -10.185 -18.321 1.599 1.00 92.00 98 LYS A N 1
ATOM 768 C CA . LYS A 1 98 ? -11.179 -19.270 2.108 1.00 92.00 98 LYS A CA 1
ATOM 769 C C . LYS A 1 98 ? -12.030 -18.626 3.209 1.00 92.00 98 LYS A C 1
ATOM 771 O O . LYS A 1 98 ? -11.486 -17.941 4.078 1.00 92.00 98 LYS A O 1
ATOM 776 N N . PRO A 1 99 ? -13.348 -18.902 3.269 1.00 92.19 99 PRO A N 1
ATOM 777 C CA . PRO A 1 99 ? -14.232 -18.297 4.267 1.00 92.19 99 PRO A CA 1
ATOM 778 C C . PRO A 1 99 ? -13.761 -18.456 5.722 1.00 92.19 99 PRO A C 1
ATOM 780 O O . PRO A 1 99 ? -13.847 -17.506 6.496 1.00 92.19 99 PRO A O 1
ATOM 783 N N . SER A 1 100 ? -13.223 -19.621 6.098 1.00 91.25 100 SER A N 1
ATOM 784 C CA . SER A 1 100 ? -12.700 -19.878 7.449 1.00 91.25 100 SER A CA 1
ATOM 785 C C . SER A 1 100 ? -11.473 -19.021 7.778 1.00 91.25 100 SER A C 1
ATOM 787 O O . SER A 1 100 ? -11.418 -18.411 8.847 1.00 91.25 100 SER A O 1
ATOM 789 N N . ALA A 1 101 ? -10.521 -18.927 6.847 1.00 90.31 101 ALA A N 1
ATOM 790 C CA . ALA A 1 101 ? -9.318 -18.112 6.982 1.00 90.31 101 ALA A CA 1
ATOM 791 C C . ALA A 1 101 ? -9.663 -16.619 7.086 1.00 90.31 101 ALA A C 1
ATOM 793 O O . ALA A 1 101 ? -9.151 -15.920 7.960 1.00 90.31 101 ALA A O 1
ATOM 794 N N . LEU A 1 102 ? -10.601 -16.146 6.260 1.00 93.50 102 LEU A N 1
ATOM 795 C CA . LEU A 1 102 ? -11.094 -14.769 6.298 1.00 93.50 102 LEU A CA 1
ATOM 796 C C . LEU A 1 102 ? -11.788 -14.433 7.623 1.00 93.50 102 LEU A C 1
ATOM 798 O O . LEU A 1 102 ? -11.536 -13.377 8.201 1.00 93.50 102 LEU A O 1
ATOM 802 N N . GLN A 1 103 ? -12.634 -15.332 8.135 1.00 92.94 103 GLN A N 1
ATOM 803 C CA . GLN A 1 103 ? -13.290 -15.149 9.432 1.00 92.94 103 GLN A CA 1
ATOM 804 C C . GLN A 1 103 ? -12.280 -15.113 10.585 1.00 92.94 103 GLN A C 1
ATOM 806 O O . GLN A 1 103 ? -12.409 -14.276 11.483 1.00 92.94 103 GLN A O 1
ATOM 811 N N . ALA A 1 104 ? -11.275 -15.995 10.561 1.00 91.19 104 ALA A N 1
ATOM 812 C CA . ALA A 1 104 ? -10.206 -16.016 11.554 1.00 91.19 104 ALA A CA 1
ATOM 813 C C . ALA A 1 104 ? -9.389 -14.716 11.521 1.00 91.19 104 ALA A C 1
ATOM 815 O O . ALA A 1 104 ? -9.213 -14.080 12.562 1.00 91.19 104 ALA A O 1
ATOM 816 N N . LEU A 1 105 ? -8.980 -14.278 10.325 1.00 92.81 105 LEU A N 1
ATOM 817 C CA . LEU A 1 105 ? -8.256 -13.026 10.130 1.00 92.81 105 LEU A CA 1
ATOM 818 C C . LEU A 1 105 ? -9.078 -11.827 10.615 1.00 92.81 105 LEU A C 1
ATOM 820 O O . LEU A 1 105 ? -8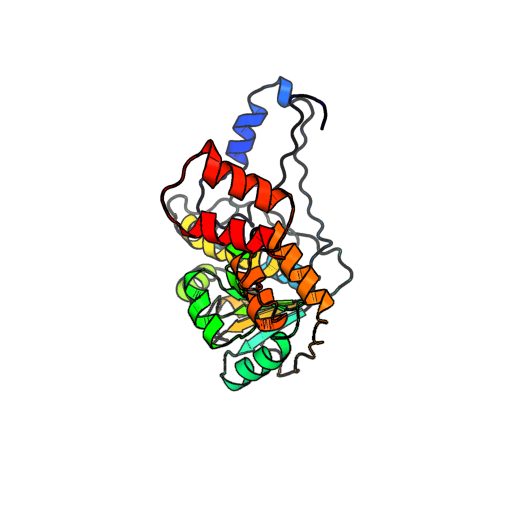.580 -11.026 11.401 1.00 92.81 105 LEU A O 1
ATOM 824 N N . ASN A 1 106 ? -10.349 -11.718 10.214 1.00 95.12 106 ASN A N 1
ATOM 825 C CA . ASN A 1 106 ? -11.216 -10.618 10.639 1.00 95.12 106 ASN A CA 1
ATOM 826 C C . ASN A 1 106 ? -11.357 -10.554 12.169 1.00 95.12 106 ASN A C 1
ATOM 828 O O . ASN A 1 106 ? -11.250 -9.480 12.764 1.00 95.12 106 ASN A O 1
ATOM 832 N N . ARG A 1 107 ? -11.541 -11.706 12.828 1.00 91.44 107 ARG A N 1
ATOM 833 C CA . ARG A 1 107 ? -11.613 -11.771 14.294 1.00 91.44 107 ARG A CA 1
ATOM 834 C C . ARG A 1 107 ? -10.345 -11.219 14.945 1.00 91.44 107 ARG A C 1
ATOM 836 O O . ARG A 1 107 ? -10.450 -10.522 15.947 1.00 91.44 107 ARG A O 1
ATOM 843 N N . GLN A 1 108 ? -9.181 -11.504 14.370 1.00 89.44 108 GLN A N 1
ATOM 844 C CA . GLN A 1 108 ? -7.893 -11.043 14.884 1.00 89.44 108 GLN A CA 1
ATOM 845 C C . GLN A 1 108 ? -7.690 -9.536 14.666 1.00 89.44 108 GLN A C 1
ATOM 847 O O . GLN A 1 108 ? -7.311 -8.831 15.597 1.00 89.44 108 GLN A O 1
ATOM 852 N N . ILE A 1 109 ? -7.974 -9.018 13.467 1.00 93.69 109 ILE A N 1
ATOM 853 C CA . ILE A 1 109 ? -7.610 -7.635 13.114 1.00 93.69 109 ILE A CA 1
ATOM 854 C C . ILE A 1 109 ? -8.669 -6.586 13.475 1.00 93.69 109 ILE A C 1
ATOM 856 O O . ILE A 1 109 ? -8.338 -5.411 13.607 1.00 93.69 109 ILE A O 1
ATOM 860 N N . SER A 1 110 ? -9.937 -6.977 13.652 1.00 92.75 110 SER A N 1
ATOM 861 C CA . SER A 1 110 ? -11.065 -6.035 13.800 1.00 92.75 110 SER A CA 1
ATOM 862 C C . SER A 1 110 ? -10.969 -5.078 14.994 1.00 92.75 110 SER A C 1
ATOM 864 O O . SER A 1 110 ? -11.579 -4.011 14.966 1.00 92.75 110 SER A O 1
ATOM 866 N N . GLN A 1 111 ? -10.200 -5.435 16.026 1.00 90.12 111 GLN A N 1
ATOM 867 C CA . GLN A 1 111 ? -10.023 -4.640 17.247 1.00 90.12 111 GLN A CA 1
ATOM 868 C C . GLN A 1 111 ? -8.634 -4.000 17.374 1.00 90.12 111 GLN A C 1
ATOM 870 O O . GLN A 1 111 ? -8.318 -3.425 18.418 1.00 90.12 111 GLN A O 1
ATOM 875 N N . SER A 1 112 ? -7.812 -4.056 16.325 1.00 94.69 112 SER A N 1
ATOM 876 C CA . SER A 1 112 ? -6.467 -3.483 16.329 1.00 94.69 112 SER A CA 1
ATOM 877 C C . SER A 1 112 ? -6.361 -2.264 15.417 1.00 94.69 112 SER A C 1
ATOM 879 O O . SER A 1 112 ? -6.750 -2.308 14.253 1.00 94.69 112 SER A O 1
ATOM 881 N N . THR A 1 113 ? -5.766 -1.184 15.925 1.00 95.38 113 THR A N 1
ATOM 882 C CA . THR A 1 113 ? -5.375 -0.011 15.130 1.00 95.38 113 THR A CA 1
ATOM 883 C C . THR A 1 113 ? -4.098 -0.242 14.321 1.00 95.38 113 THR A C 1
ATOM 885 O O . THR A 1 113 ? -3.719 0.606 13.518 1.00 95.38 113 THR A O 1
ATOM 888 N N . GLN A 1 114 ? -3.407 -1.366 14.538 1.00 95.75 114 GLN A N 1
ATOM 889 C CA . GLN A 1 114 ? -2.138 -1.681 13.877 1.00 95.75 114 GLN A CA 1
ATOM 890 C C . GLN A 1 114 ? -2.324 -2.339 12.505 1.00 95.75 114 GLN A C 1
ATOM 892 O O . GLN A 1 114 ? -1.372 -2.389 11.727 1.00 95.75 114 GLN A O 1
ATOM 897 N N . TYR A 1 115 ? -3.532 -2.832 12.220 1.00 96.50 115 TYR A N 1
ATOM 898 C CA . TYR A 1 115 ? -3.888 -3.503 10.976 1.00 96.50 115 TYR A CA 1
ATOM 899 C C . TYR A 1 115 ? -4.840 -2.635 10.164 1.00 96.50 115 TYR A C 1
ATOM 901 O O . TYR A 1 115 ? -5.951 -2.339 10.606 1.00 96.50 115 TYR A O 1
ATOM 909 N N . ALA A 1 116 ? -4.429 -2.286 8.949 1.00 97.56 116 ALA A N 1
ATOM 910 C CA . ALA A 1 116 ? -5.313 -1.677 7.966 1.00 97.56 116 ALA A CA 1
ATOM 911 C C . ALA A 1 116 ? -5.530 -2.622 6.784 1.00 97.56 116 ALA A C 1
ATOM 913 O O . ALA A 1 116 ? -4.603 -3.283 6.311 1.00 97.56 116 ALA A O 1
ATOM 914 N N . VAL A 1 117 ? -6.769 -2.672 6.306 1.00 98.31 117 VAL A N 1
ATOM 915 C CA . VAL A 1 117 ? -7.149 -3.405 5.101 1.00 98.31 117 VAL A CA 1
ATOM 916 C C . VAL A 1 117 ? -7.165 -2.422 3.947 1.00 98.31 117 VAL A C 1
ATOM 918 O O . VAL A 1 117 ? -7.803 -1.370 4.010 1.00 98.31 117 VAL A O 1
ATOM 921 N N . LEU A 1 118 ? -6.453 -2.764 2.887 1.00 98.38 118 LEU A N 1
ATOM 922 C CA . LEU A 1 118 ? -6.455 -2.024 1.645 1.00 98.38 118 LEU A CA 1
ATOM 923 C C . LEU A 1 118 ? -7.192 -2.838 0.586 1.00 98.38 118 LEU A C 1
ATOM 925 O O . LEU A 1 118 ? -7.125 -4.069 0.564 1.00 98.38 118 LEU A O 1
ATOM 929 N N . VAL A 1 119 ? -7.849 -2.121 -0.315 1.00 97.69 119 VAL A N 1
ATOM 930 C CA . VAL A 1 119 ? -8.371 -2.620 -1.591 1.00 97.69 119 VAL A CA 1
ATOM 931 C C . VAL A 1 119 ? -7.818 -1.767 -2.727 1.00 97.69 119 VAL A C 1
ATOM 933 O O . VAL A 1 119 ? -7.404 -0.625 -2.498 1.00 97.69 119 VAL A O 1
ATOM 936 N N . LEU A 1 120 ? -7.789 -2.304 -3.949 1.00 95.06 120 LEU A N 1
ATOM 937 C CA . LEU A 1 120 ? -7.179 -1.600 -5.075 1.00 95.06 120 LEU A CA 1
ATOM 938 C C . LEU A 1 120 ? -7.921 -0.291 -5.378 1.00 95.06 120 LEU A C 1
ATOM 940 O O . LEU A 1 120 ? -7.288 0.764 -5.485 1.00 95.06 120 LEU A O 1
ATOM 944 N N . ARG A 1 121 ? -9.253 -0.354 -5.486 1.00 94.00 121 ARG A N 1
ATOM 945 C CA . ARG A 1 121 ? -10.102 0.790 -5.832 1.00 94.00 121 ARG A CA 1
ATOM 946 C C . ARG A 1 121 ? -11.254 0.989 -4.856 1.00 94.00 121 ARG A C 1
ATOM 948 O O . ARG A 1 121 ? -11.479 0.193 -3.952 1.00 94.00 121 ARG A O 1
ATOM 955 N N . GLU A 1 122 ? -11.960 2.104 -5.002 1.00 94.12 122 GLU A N 1
ATOM 956 C CA . GLU A 1 122 ? -13.050 2.457 -4.094 1.00 94.12 122 GLU A CA 1
ATOM 957 C C . GLU A 1 122 ? -14.244 1.502 -4.231 1.00 94.12 122 GLU A C 1
ATOM 959 O O . GLU A 1 122 ? -14.822 1.102 -3.219 1.00 94.12 122 GLU A O 1
ATOM 964 N N . GLU A 1 123 ? -14.558 1.077 -5.458 1.00 94.44 123 GLU A N 1
ATOM 965 C CA . GLU A 1 123 ? -15.625 0.118 -5.758 1.00 94.44 123 GLU A CA 1
ATOM 966 C C . GLU A 1 123 ? -15.428 -1.240 -5.059 1.00 94.44 123 GLU A C 1
ATOM 968 O O . GLU A 1 123 ? -16.398 -1.880 -4.647 1.00 94.44 123 GLU A O 1
ATOM 973 N N . ASP A 1 124 ? -14.175 -1.627 -4.815 1.00 95.31 124 ASP A N 1
ATOM 974 C CA . ASP A 1 124 ? -13.809 -2.891 -4.173 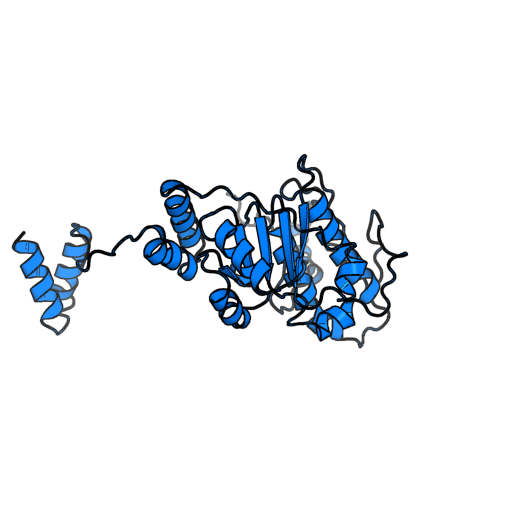1.00 95.31 124 ASP A CA 1
ATOM 975 C C . ASP A 1 124 ? -14.079 -2.870 -2.648 1.00 95.31 124 ASP A C 1
ATOM 977 O O . ASP A 1 124 ? -14.161 -3.922 -2.001 1.00 95.31 124 ASP A O 1
ATOM 981 N N . LYS A 1 125 ? -14.284 -1.684 -2.036 1.00 95.94 125 LYS A N 1
ATOM 982 C CA . LYS A 1 125 ? -14.540 -1.559 -0.585 1.00 95.94 125 LYS A CA 1
ATOM 983 C C . LYS A 1 125 ? -15.810 -2.295 -0.162 1.00 95.94 125 LYS A C 1
ATOM 985 O O . LYS A 1 125 ? -15.873 -2.779 0.966 1.00 95.94 125 LYS A O 1
ATOM 990 N N . ALA A 1 126 ? -16.823 -2.387 -1.026 1.00 96.00 126 ALA A N 1
ATOM 991 C CA . ALA A 1 126 ? -18.085 -3.046 -0.689 1.00 96.00 126 ALA A CA 1
ATOM 992 C C . ALA A 1 126 ? -17.889 -4.543 -0.393 1.00 96.00 126 ALA A C 1
ATOM 994 O O . ALA A 1 126 ? -18.371 -5.033 0.630 1.00 96.00 126 ALA A O 1
ATOM 995 N N . ALA A 1 127 ? -17.119 -5.244 -1.232 1.00 95.38 127 ALA A N 1
ATOM 996 C CA . ALA A 1 127 ? -16.792 -6.653 -1.030 1.00 95.38 127 ALA A CA 1
ATOM 997 C C . ALA A 1 127 ? -15.941 -6.855 0.233 1.00 95.38 127 ALA A C 1
ATOM 999 O O . ALA A 1 127 ? -16.234 -7.727 1.049 1.00 95.38 127 ALA A O 1
ATOM 1000 N N . ALA A 1 128 ? -14.944 -5.991 0.454 1.00 96.56 128 ALA A N 1
ATOM 1001 C CA . ALA A 1 128 ? -14.113 -6.053 1.654 1.00 96.56 128 ALA A CA 1
ATOM 1002 C C . ALA A 1 128 ? -14.911 -5.803 2.946 1.00 96.56 128 ALA A C 1
ATOM 1004 O O . ALA A 1 128 ? -14.677 -6.484 3.941 1.00 96.56 128 ALA A O 1
ATOM 1005 N N . ARG A 1 129 ? -15.897 -4.892 2.943 1.00 95.88 129 ARG A N 1
ATOM 1006 C CA . ARG A 1 129 ? -16.779 -4.620 4.102 1.00 95.88 129 ARG A CA 1
ATOM 1007 C C . ARG A 1 129 ? -17.670 -5.790 4.486 1.00 95.88 129 ARG A C 1
ATOM 1009 O O . ARG A 1 129 ? -18.052 -5.891 5.647 1.00 95.88 129 ARG A O 1
ATOM 1016 N N . ALA A 1 130 ? -18.016 -6.650 3.532 1.00 95.88 130 ALA A N 1
ATOM 1017 C CA . ALA A 1 130 ? -18.785 -7.856 3.821 1.00 95.88 130 ALA A CA 1
ATOM 1018 C C . ALA A 1 130 ? -17.962 -8.891 4.612 1.00 95.88 130 ALA A C 1
ATOM 1020 O O . ALA A 1 130 ? -18.534 -9.749 5.281 1.00 95.88 130 ALA A O 1
ATOM 1021 N N . VAL A 1 131 ? -16.630 -8.801 4.550 1.00 96.19 131 VAL A N 1
ATOM 1022 C CA . VAL A 1 131 ? -15.700 -9.743 5.186 1.00 96.19 131 VAL A CA 1
ATOM 1023 C C . VAL A 1 131 ? -15.057 -9.156 6.441 1.00 96.19 131 VAL A C 1
ATOM 1025 O O . VAL A 1 131 ? -14.971 -9.832 7.468 1.00 96.19 131 VAL A O 1
ATOM 1028 N N . PHE A 1 132 ? -14.607 -7.904 6.367 1.00 96.44 132 PHE A N 1
ATOM 1029 C CA . PHE A 1 132 ? -13.857 -7.238 7.422 1.00 96.44 132 PHE A CA 1
ATOM 1030 C C . PHE A 1 132 ? -14.706 -6.201 8.152 1.00 96.44 132 PHE A C 1
ATOM 1032 O O . PHE A 1 132 ? -15.251 -5.277 7.550 1.00 96.44 132 PHE A O 1
ATOM 1039 N N . SER A 1 133 ? -14.762 -6.316 9.479 1.00 95.12 133 SER A N 1
ATOM 1040 C CA . SER A 1 133 ? -15.478 -5.382 10.354 1.00 95.12 133 SER A CA 1
ATOM 1041 C C . SER A 1 133 ? -14.607 -4.232 10.866 1.00 95.12 133 SER A C 1
ATOM 1043 O O . SER A 1 133 ? -15.131 -3.325 11.516 1.00 95.12 133 SER A O 1
ATOM 1045 N N . THR A 1 134 ? -13.298 -4.240 10.576 1.00 95.50 134 THR A N 1
ATOM 1046 C CA . THR A 1 134 ? -12.400 -3.137 10.949 1.00 95.50 134 THR A CA 1
ATOM 1047 C C . THR A 1 134 ? -12.843 -1.820 10.295 1.00 95.50 134 THR A C 1
ATOM 1049 O O . THR A 1 134 ? -13.212 -1.806 9.117 1.00 95.50 134 THR A O 1
ATOM 1052 N N . PRO A 1 135 ? -12.802 -0.688 11.020 1.00 94.62 135 PRO A N 1
ATOM 1053 C CA . PRO A 1 135 ? -13.028 0.624 10.421 1.00 94.62 135 PRO A CA 1
ATOM 1054 C C . PRO A 1 135 ? -11.835 1.101 9.572 1.00 94.62 135 PRO A C 1
ATOM 1056 O O . PRO A 1 135 ? -11.982 2.040 8.794 1.00 94.62 135 PRO A O 1
ATOM 1059 N N . LEU A 1 136 ? -10.666 0.460 9.694 1.00 97.31 136 LEU A N 1
ATOM 1060 C CA . LEU A 1 136 ? -9.439 0.793 8.964 1.00 97.31 136 LEU A CA 1
ATOM 1061 C C . LEU A 1 136 ? -9.405 0.127 7.583 1.00 97.31 136 LEU A C 1
ATOM 1063 O O . LEU A 1 136 ? -8.497 -0.641 7.272 1.00 97.31 136 LEU A O 1
ATOM 1067 N N . LEU A 1 137 ? -10.422 0.408 6.770 1.00 97.75 137 LEU A N 1
ATOM 1068 C CA . LEU A 1 137 ? -10.531 -0.049 5.387 1.00 97.75 137 LEU A CA 1
ATOM 1069 C C . LEU A 1 137 ? -10.381 1.136 4.430 1.00 97.75 137 LEU A C 1
ATOM 1071 O O . LEU A 1 137 ? -11.144 2.104 4.513 1.00 97.75 137 LEU A O 1
ATOM 1075 N N . PHE A 1 138 ? -9.438 1.026 3.497 1.00 97.62 138 PHE A N 1
ATOM 1076 C CA . PHE A 1 138 ? -9.070 2.101 2.578 1.00 97.62 138 PHE A CA 1
ATOM 1077 C C . PHE A 1 138 ? -8.916 1.588 1.145 1.00 97.62 138 PHE A C 1
ATOM 1079 O O . PHE A 1 138 ? -8.416 0.487 0.923 1.00 97.62 138 PHE A O 1
ATOM 1086 N N . SER A 1 139 ? -9.257 2.409 0.156 1.00 96.69 139 SER A N 1
ATOM 1087 C CA . SER A 1 139 ? -8.689 2.246 -1.186 1.00 96.69 139 SER A CA 1
ATOM 1088 C C . SER A 1 139 ? -7.216 2.673 -1.197 1.00 96.69 139 SER A C 1
ATOM 1090 O O . SER A 1 139 ? -6.765 3.427 -0.328 1.00 96.69 139 SER A O 1
ATOM 1092 N N . VAL A 1 140 ? -6.442 2.258 -2.203 1.00 94.56 140 VAL A N 1
ATOM 1093 C CA . VAL A 1 140 ? -5.040 2.700 -2.344 1.00 94.56 140 VAL A CA 1
ATOM 1094 C C . VAL A 1 140 ? -4.916 4.227 -2.378 1.00 94.56 140 VAL A C 1
ATOM 1096 O O . VAL A 1 140 ? -3.988 4.796 -1.796 1.00 94.56 140 VAL A O 1
ATOM 1099 N N . GLN A 1 141 ? -5.861 4.905 -3.030 1.00 92.12 141 GLN A N 1
ATOM 1100 C CA . GLN A 1 141 ? -5.894 6.364 -3.085 1.00 92.12 141 GLN A CA 1
ATOM 1101 C C . GLN A 1 141 ? -6.095 6.973 -1.692 1.00 92.12 141 GLN A C 1
ATOM 1103 O O . GLN A 1 141 ? -5.413 7.932 -1.326 1.00 92.12 141 GLN A O 1
ATOM 1108 N N . GLU A 1 142 ? -7.003 6.408 -0.897 1.00 94.38 142 GLU A N 1
ATOM 1109 C CA . GLU A 1 142 ? -7.259 6.861 0.468 1.00 94.38 142 GLU A CA 1
ATOM 1110 C C . GLU A 1 142 ? -6.074 6.578 1.393 1.00 94.38 142 GLU A C 1
ATOM 1112 O O . GLU A 1 142 ? -5.763 7.411 2.243 1.00 94.38 142 GLU A O 1
ATOM 1117 N N . ALA A 1 143 ? -5.381 5.458 1.195 1.00 93.56 143 ALA A N 1
ATOM 1118 C CA . ALA A 1 143 ? -4.237 5.053 2.002 1.00 93.56 143 ALA A CA 1
ATOM 1119 C C . ALA A 1 143 ? -2.965 5.876 1.729 1.00 93.56 143 ALA A C 1
ATOM 1121 O O . ALA A 1 143 ? -2.005 5.809 2.500 1.00 93.56 143 ALA A O 1
ATOM 1122 N N . LYS A 1 144 ? -2.917 6.670 0.651 1.00 87.62 144 LYS A N 1
ATOM 1123 C CA . LYS A 1 144 ? -1.751 7.506 0.337 1.00 87.62 144 LYS A CA 1
ATOM 1124 C C . LYS A 1 144 ? -1.475 8.497 1.475 1.00 87.62 144 LYS A C 1
ATOM 1126 O O . LYS A 1 144 ? -2.337 9.283 1.859 1.00 87.62 144 LYS A O 1
ATOM 1131 N N . GLY A 1 145 ? -0.243 8.476 1.986 1.00 87.88 145 GLY A N 1
ATOM 1132 C CA . GLY A 1 145 ? 0.179 9.296 3.128 1.00 87.88 145 GLY A CA 1
ATOM 1133 C C . GLY A 1 145 ? -0.157 8.699 4.500 1.00 87.88 145 GLY A C 1
ATOM 1134 O O . GLY A 1 145 ? 0.262 9.257 5.512 1.00 87.88 145 GLY A O 1
ATOM 1135 N N . LEU A 1 146 ? -0.853 7.560 4.541 1.00 93.56 146 LEU A N 1
ATOM 1136 C CA . LEU A 1 146 ? -1.051 6.756 5.745 1.00 93.56 146 LEU A CA 1
ATOM 1137 C C . LEU A 1 146 ? -0.004 5.647 5.810 1.00 93.56 146 LEU A C 1
ATOM 1139 O O . LEU A 1 146 ? 0.482 5.180 4.779 1.00 93.56 146 LEU A O 1
ATOM 1143 N N . GLU A 1 147 ? 0.336 5.224 7.020 1.00 94.88 147 GLU A N 1
ATOM 1144 C CA . GLU A 1 147 ? 1.198 4.070 7.270 1.00 94.88 147 GLU A CA 1
ATOM 1145 C C . GLU A 1 147 ? 0.700 3.319 8.492 1.00 94.88 147 GLU A C 1
ATOM 1147 O O . GLU A 1 147 ? 0.228 3.936 9.457 1.00 94.88 147 GLU A O 1
ATOM 1152 N N . TYR A 1 148 ? 0.821 1.997 8.421 1.00 96.31 148 TYR A N 1
ATOM 1153 C CA . TYR A 1 148 ? 0.434 1.072 9.476 1.00 96.31 148 TYR A CA 1
ATOM 1154 C C . TYR A 1 148 ? 1.518 0.003 9.657 1.00 96.31 148 TYR A C 1
ATOM 1156 O O . TYR A 1 148 ? 2.186 -0.351 8.681 1.00 96.31 148 TYR A O 1
ATOM 1164 N N . PRO A 1 149 ? 1.695 -0.536 10.878 1.00 95.38 149 PRO A N 1
ATOM 1165 C CA . PRO A 1 149 ? 2.562 -1.690 11.115 1.00 95.38 149 PRO A CA 1
ATOM 1166 C C . PRO A 1 149 ? 2.256 -2.847 10.164 1.00 95.38 149 PRO A C 1
ATOM 1168 O O . PRO A 1 149 ? 3.162 -3.384 9.526 1.00 95.38 149 PRO A O 1
ATOM 1171 N N . HIS A 1 150 ? 0.972 -3.164 9.998 1.00 96.00 150 HIS A N 1
ATOM 1172 C CA . HIS A 1 150 ? 0.528 -4.302 9.210 1.00 96.00 150 HIS A CA 1
ATOM 1173 C C . HIS A 1 150 ? -0.529 -3.880 8.189 1.00 96.00 150 HIS A C 1
ATOM 1175 O O . HIS A 1 150 ? -1.520 -3.224 8.520 1.00 96.00 150 HIS A O 1
ATOM 1181 N N . ILE A 1 151 ? -0.323 -4.280 6.937 1.00 97.62 151 ILE A N 1
ATOM 1182 C CA . ILE A 1 151 ? -1.251 -4.031 5.832 1.00 97.62 151 ILE A CA 1
ATOM 1183 C C . ILE A 1 151 ? -1.775 -5.360 5.306 1.00 97.62 151 ILE A C 1
ATOM 1185 O O . ILE A 1 151 ? -1.002 -6.261 4.980 1.00 97.62 151 ILE A O 1
ATOM 1189 N N . VAL A 1 152 ? -3.094 -5.454 5.172 1.00 97.56 152 VAL A N 1
ATOM 1190 C CA . VAL A 1 152 ? -3.777 -6.554 4.492 1.00 97.56 152 VAL A CA 1
ATOM 1191 C C . VAL A 1 152 ? -4.208 -6.067 3.113 1.00 97.56 152 VAL A C 1
ATOM 1193 O O . VAL A 1 152 ? -5.043 -5.174 3.010 1.00 97.56 152 VAL A O 1
ATOM 1196 N N . LEU A 1 153 ? -3.642 -6.635 2.052 1.00 97.94 153 LEU A N 1
ATOM 1197 C CA . LEU A 1 153 ? -4.044 -6.388 0.670 1.00 97.94 153 LEU A CA 1
ATOM 1198 C C . LEU A 1 153 ? -5.120 -7.405 0.296 1.00 97.94 153 LEU A C 1
ATOM 1200 O O . LEU A 1 153 ? -4.823 -8.588 0.140 1.00 97.94 153 LEU A O 1
ATOM 1204 N N . TYR A 1 154 ? -6.371 -6.961 0.192 1.00 97.81 154 TYR A N 1
ATOM 1205 C CA . TYR A 1 154 ? -7.494 -7.850 -0.090 1.00 97.81 154 TYR A CA 1
ATOM 1206 C C . TYR A 1 154 ? -7.811 -7.905 -1.586 1.00 97.81 154 TYR A C 1
ATOM 1208 O O . TYR A 1 154 ? -8.170 -6.886 -2.175 1.00 97.81 154 TYR A O 1
ATOM 1216 N N . ARG A 1 155 ? -7.688 -9.105 -2.171 1.00 95.69 155 ARG A N 1
ATOM 1217 C CA . ARG A 1 155 ? -8.047 -9.466 -3.555 1.00 95.69 155 ARG A CA 1
ATOM 1218 C C . ARG A 1 155 ? -7.484 -8.528 -4.628 1.00 95.69 155 ARG A C 1
ATOM 1220 O O . ARG A 1 155 ? -8.113 -8.301 -5.659 1.00 95.69 155 ARG A O 1
ATOM 1227 N N . PHE A 1 156 ? -6.279 -8.001 -4.412 1.00 95.56 156 PHE A N 1
ATOM 1228 C CA . PHE A 1 156 ? -5.631 -7.099 -5.367 1.00 95.56 156 PHE A CA 1
ATOM 1229 C C . PHE A 1 156 ? -5.401 -7.790 -6.708 1.00 95.56 156 PHE A C 1
ATOM 1231 O O . PHE A 1 156 ? -5.641 -7.190 -7.754 1.00 95.56 156 PHE A O 1
ATOM 1238 N N . LEU A 1 157 ? -4.927 -9.036 -6.675 1.00 95.00 157 LEU A N 1
ATOM 1239 C CA . LEU A 1 157 ? -4.584 -9.791 -7.876 1.00 95.00 157 LEU A CA 1
ATOM 1240 C C . LEU A 1 157 ? -5.793 -10.537 -8.428 1.00 95.00 157 LEU A C 1
ATOM 1242 O O . LEU A 1 157 ? -6.023 -10.521 -9.632 1.00 95.00 157 LEU A O 1
ATOM 1246 N N . SER A 1 158 ? -6.579 -11.160 -7.554 1.00 94.19 158 SER A N 1
ATOM 1247 C CA . SER A 1 158 ? -7.696 -12.022 -7.945 1.00 94.19 158 SER A CA 1
ATOM 1248 C C . SER A 1 158 ? -8.799 -11.252 -8.669 1.00 94.19 158 SER A C 1
ATOM 1250 O O . SER A 1 158 ? -9.290 -11.718 -9.697 1.00 94.19 158 SER A O 1
ATOM 1252 N N . ASP A 1 159 ? -9.159 -10.060 -8.180 1.00 94.50 159 ASP A N 1
ATOM 1253 C CA . ASP A 1 159 ? -10.218 -9.247 -8.797 1.00 94.50 159 ASP A CA 1
ATOM 1254 C C . ASP A 1 159 ? -9.738 -8.533 -10.067 1.00 94.50 159 ASP A C 1
ATOM 1256 O O . ASP A 1 159 ? -10.531 -8.230 -10.957 1.00 94.50 159 ASP A O 1
ATOM 1260 N N . HIS A 1 160 ? -8.422 -8.338 -10.205 1.00 92.94 160 HIS A N 1
ATOM 1261 C CA . HIS A 1 160 ? -7.793 -7.644 -11.333 1.00 92.94 160 HIS A CA 1
ATOM 1262 C C . HIS A 1 160 ? -6.785 -8.537 -12.065 1.00 92.94 160 HIS A C 1
ATOM 1264 O O . HIS A 1 160 ? -5.711 -8.094 -12.483 1.00 92.94 160 HIS A O 1
ATOM 1270 N N . ARG A 1 161 ? -7.150 -9.811 -12.252 1.00 94.06 161 ARG A N 1
ATOM 1271 C CA . ARG A 1 161 ? -6.247 -10.857 -12.751 1.00 94.06 161 ARG A CA 1
ATOM 1272 C C . ARG A 1 161 ? -5.637 -10.543 -14.112 1.00 94.06 161 ARG A C 1
ATOM 1274 O O . ARG A 1 161 ? -4.436 -10.699 -14.302 1.00 94.06 161 ARG A O 1
ATOM 1281 N N . ALA A 1 162 ? -6.452 -10.127 -15.082 1.00 92.19 162 ALA A N 1
ATOM 1282 C CA . ALA A 1 162 ? -5.979 -9.907 -16.450 1.00 92.19 162 ALA A CA 1
ATOM 1283 C C . ALA A 1 162 ? -4.885 -8.817 -16.525 1.00 92.19 162 ALA A C 1
ATOM 1285 O O . ALA A 1 162 ? -3.816 -9.107 -17.062 1.00 92.19 162 ALA A O 1
ATOM 1286 N N . PRO A 1 163 ? -5.065 -7.618 -15.928 1.00 91.44 163 PRO A N 1
ATOM 1287 C CA . PRO A 1 163 ? -4.005 -6.615 -15.881 1.00 91.44 163 PRO A CA 1
ATOM 1288 C C . PRO A 1 163 ? -2.686 -7.090 -15.268 1.00 91.44 163 PRO A C 1
ATOM 1290 O O . PRO A 1 163 ? -1.618 -6.827 -15.823 1.00 91.44 163 PRO A O 1
ATOM 1293 N N . PHE A 1 164 ? -2.742 -7.802 -14.141 1.00 93.00 164 PHE A N 1
ATOM 1294 C CA . PHE A 1 164 ? -1.531 -8.294 -13.486 1.00 93.00 164 PHE A CA 1
ATOM 1295 C C . PHE A 1 164 ? -0.905 -9.487 -14.217 1.00 93.00 164 PHE A C 1
ATOM 1297 O O . PHE A 1 164 ? 0.316 -9.630 -14.191 1.00 93.00 164 PHE A O 1
ATOM 1304 N N . ALA A 1 165 ? -1.681 -10.313 -14.919 1.00 92.56 165 ALA A N 1
ATOM 1305 C CA . ALA A 1 165 ? -1.142 -11.361 -15.781 1.00 92.56 165 ALA A CA 1
ATOM 1306 C C . ALA A 1 165 ? -0.359 -10.766 -16.964 1.00 92.56 165 ALA A C 1
ATOM 1308 O O . ALA A 1 165 ? 0.771 -11.183 -17.211 1.00 92.56 165 ALA A O 1
ATOM 1309 N N . THR A 1 166 ? -0.890 -9.728 -17.621 1.00 90.25 166 THR A N 1
ATOM 1310 C CA . THR A 1 166 ? -0.193 -9.037 -18.722 1.00 90.25 166 THR A CA 1
ATOM 1311 C C . THR A 1 166 ? 1.106 -8.363 -18.269 1.00 90.25 166 THR A C 1
ATOM 1313 O O . THR A 1 166 ? 2.072 -8.287 -19.034 1.00 90.25 166 THR A O 1
ATOM 1316 N N . LEU A 1 167 ? 1.173 -7.924 -17.007 1.00 90.06 167 LEU A N 1
ATOM 1317 C CA . LEU A 1 167 ? 2.412 -7.436 -16.393 1.00 90.06 167 LEU A CA 1
ATOM 1318 C C . LEU A 1 167 ? 3.525 -8.497 -16.395 1.00 90.06 167 LEU A C 1
ATOM 1320 O O . LEU A 1 167 ? 4.696 -8.160 -16.540 1.00 90.06 167 LEU A O 1
ATOM 1324 N N . CYS A 1 168 ? 3.156 -9.765 -16.214 1.00 91.81 168 CYS A N 1
ATOM 1325 C CA . CYS A 1 168 ? 4.087 -10.883 -16.068 1.00 91.81 168 CYS A CA 1
ATOM 1326 C C . CYS A 1 168 ? 4.586 -11.426 -17.418 1.00 91.81 168 CYS A C 1
ATOM 1328 O O . CYS A 1 168 ? 5.563 -12.171 -17.466 1.00 91.81 168 CYS A O 1
ATOM 1330 N N . GLU A 1 169 ? 3.929 -11.083 -18.526 1.00 90.06 169 GLU A N 1
ATOM 1331 C CA . GLU A 1 169 ? 4.281 -11.584 -19.855 1.00 90.06 169 GLU A CA 1
ATOM 1332 C C . GLU A 1 169 ? 5.687 -11.143 -20.286 1.00 90.06 169 GLU A C 1
ATOM 1334 O O . GLU A 1 169 ? 6.012 -9.959 -20.312 1.00 90.06 169 GLU A O 1
ATOM 1339 N N . GLY A 1 170 ? 6.538 -12.095 -20.672 1.00 86.56 170 GLY A N 1
ATOM 1340 C CA . GLY A 1 170 ? 7.910 -11.793 -21.098 1.00 86.56 170 GLY A CA 1
ATOM 1341 C C . GLY A 1 170 ? 8.853 -11.382 -19.960 1.00 86.56 170 GLY A C 1
ATOM 1342 O O . GLY A 1 170 ? 9.991 -10.993 -20.229 1.00 86.56 170 GLY A O 1
ATOM 1343 N N . VAL A 1 171 ? 8.407 -11.491 -18.705 1.00 90.81 171 VAL A N 1
ATOM 1344 C CA . VAL A 1 171 ? 9.226 -11.303 -17.503 1.00 90.81 171 VAL 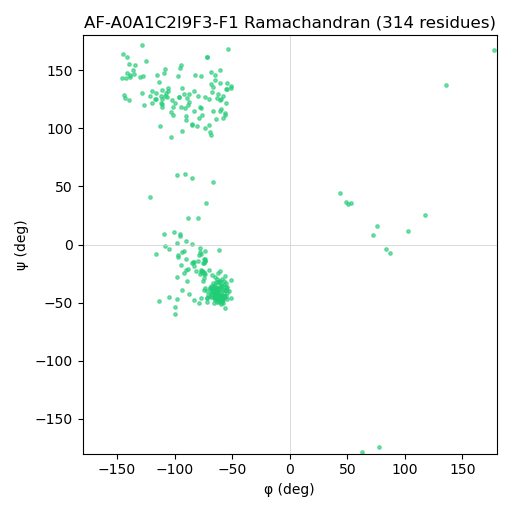A CA 1
ATOM 1345 C C . VAL A 1 171 ? 9.790 -12.662 -17.092 1.00 90.81 171 VAL A C 1
ATOM 1347 O O . VAL A 1 171 ? 9.064 -13.648 -16.993 1.00 90.81 171 VAL A O 1
ATOM 1350 N N . SER A 1 172 ? 11.101 -12.735 -16.870 1.00 89.19 172 SER A N 1
ATOM 1351 C CA . SER A 1 172 ? 11.784 -13.967 -16.466 1.00 89.19 172 SER A CA 1
ATOM 1352 C C . SER A 1 172 ? 12.292 -13.835 -15.041 1.00 89.19 172 SER A C 1
ATOM 1354 O O . SER A 1 172 ? 13.060 -12.918 -14.749 1.00 89.19 172 SER A O 1
ATOM 1356 N N . LYS A 1 173 ? 11.948 -14.806 -14.183 1.00 88.06 173 LYS A N 1
ATOM 1357 C CA . LYS A 1 173 ? 12.393 -14.867 -12.781 1.00 88.06 173 LYS A CA 1
ATOM 1358 C C . LYS A 1 173 ? 13.919 -14.849 -12.625 1.00 88.06 173 LYS A C 1
ATOM 1360 O O . LYS A 1 173 ? 14.408 -14.362 -11.613 1.00 88.06 173 LYS A O 1
ATOM 1365 N N . ALA A 1 174 ? 14.657 -15.331 -13.627 1.00 86.00 174 ALA A N 1
ATOM 1366 C CA . ALA A 1 174 ? 16.120 -15.319 -13.644 1.00 86.00 174 ALA A CA 1
ATOM 1367 C C . ALA A 1 174 ? 16.723 -13.939 -13.969 1.00 86.00 174 ALA A C 1
ATOM 1369 O O . ALA A 1 174 ? 17.866 -13.670 -13.620 1.00 86.00 174 ALA A O 1
ATOM 1370 N N . GLY A 1 175 ? 15.979 -13.059 -14.648 1.00 82.19 175 GLY A N 1
ATOM 1371 C CA . GLY A 1 175 ? 16.442 -11.715 -15.029 1.00 82.19 175 GLY A CA 1
ATOM 1372 C C . GLY A 1 175 ? 16.180 -10.651 -13.965 1.00 82.19 175 GLY A C 1
ATOM 1373 O O . GLY A 1 175 ? 16.031 -9.478 -14.287 1.00 82.19 175 GLY A O 1
ATOM 1374 N N . LEU A 1 176 ? 16.037 -11.090 -12.727 1.00 85.62 176 LEU A N 1
ATOM 1375 C CA . LEU A 1 176 ? 15.261 -10.456 -11.687 1.00 85.62 176 LEU A CA 1
ATOM 1376 C C . LEU A 1 176 ? 16.088 -10.689 -10.404 1.00 85.62 176 LEU A C 1
ATOM 1378 O O . LEU A 1 176 ? 16.373 -11.838 -10.072 1.00 85.62 176 LEU A O 1
ATOM 1382 N N . GLY A 1 177 ? 16.426 -9.648 -9.641 1.00 80.25 177 GLY A N 1
ATOM 1383 C CA . GLY A 1 177 ? 17.334 -9.700 -8.482 1.00 80.25 177 GLY A CA 1
ATOM 1384 C C . GLY A 1 177 ? 18.592 -8.848 -8.679 1.00 80.25 177 GLY A C 1
ATOM 1385 O O . GLY A 1 177 ? 19.647 -9.161 -8.134 1.00 80.25 177 GLY A O 1
ATOM 1386 N N . ALA A 1 178 ? 18.500 -7.817 -9.516 1.00 77.62 178 ALA A N 1
ATOM 1387 C CA . ALA A 1 178 ? 19.575 -6.873 -9.752 1.00 77.62 178 ALA A CA 1
ATOM 1388 C C . ALA A 1 178 ? 19.674 -5.880 -8.586 1.00 77.62 178 ALA A C 1
ATOM 1390 O O . ALA A 1 178 ? 18.665 -5.440 -8.044 1.00 77.62 178 ALA A O 1
ATOM 1391 N N . GLU A 1 179 ? 20.893 -5.464 -8.239 1.00 71.50 179 GLU A N 1
ATOM 1392 C CA . GLU A 1 179 ? 21.108 -4.401 -7.244 1.00 71.50 179 GLU A CA 1
ATOM 1393 C C . GLU A 1 179 ? 20.748 -3.016 -7.801 1.00 71.50 179 GLU A C 1
ATOM 1395 O O . GLU A 1 179 ? 20.389 -2.105 -7.061 1.00 71.50 179 GLU A O 1
ATOM 1400 N N . THR A 1 180 ? 20.819 -2.846 -9.125 1.00 75.00 180 THR A N 1
ATOM 1401 C CA . THR A 1 180 ? 20.531 -1.577 -9.798 1.00 75.00 180 THR A CA 1
ATOM 1402 C C . THR A 1 180 ? 19.735 -1.782 -11.084 1.00 75.00 180 THR A C 1
ATOM 1404 O O . THR A 1 180 ? 19.925 -2.747 -11.829 1.00 75.00 180 THR A O 1
ATOM 1407 N N . LEU A 1 181 ? 18.849 -0.831 -11.383 1.00 79.31 181 LEU A N 1
ATOM 1408 C CA . LEU A 1 181 ? 18.081 -0.819 -12.625 1.00 79.31 181 LEU A CA 1
ATOM 1409 C C . LEU A 1 181 ? 18.918 -0.186 -13.741 1.00 79.31 181 LEU A C 1
ATOM 1411 O O . LEU A 1 181 ? 19.195 1.012 -13.732 1.00 79.31 181 LEU A O 1
ATOM 1415 N N . THR A 1 182 ? 19.280 -0.957 -14.767 1.00 74.62 182 THR A N 1
ATOM 1416 C CA . THR A 1 182 ? 19.971 -0.398 -15.943 1.00 74.62 182 THR A CA 1
ATOM 1417 C C . THR A 1 182 ? 18.971 0.333 -16.830 1.00 74.62 182 THR A C 1
ATOM 1419 O O . THR A 1 182 ? 18.072 -0.306 -17.369 1.00 74.62 182 THR A O 1
ATOM 1422 N N . PHE A 1 183 ? 19.126 1.644 -17.031 1.00 75.44 183 PHE A N 1
ATOM 1423 C CA . PHE A 1 183 ? 18.208 2.418 -17.872 1.00 75.44 183 PHE A CA 1
ATOM 1424 C C . PHE A 1 183 ? 18.080 1.824 -19.287 1.00 75.44 183 PHE A C 1
ATOM 1426 O O . PHE A 1 183 ? 19.065 1.726 -20.022 1.00 75.44 183 PHE A O 1
ATOM 1433 N N . ARG A 1 184 ? 16.857 1.466 -19.695 1.00 73.81 184 ARG A N 1
ATOM 1434 C CA . ARG A 1 184 ? 16.558 0.931 -21.036 1.00 73.81 184 ARG A CA 1
ATOM 1435 C C . ARG A 1 184 ? 15.259 1.525 -21.553 1.00 73.81 184 ARG A C 1
ATOM 1437 O O . ARG A 1 184 ? 14.234 1.400 -20.898 1.00 73.81 184 ARG A O 1
ATOM 1444 N N . ARG A 1 185 ? 15.277 2.155 -22.729 1.00 70.94 185 ARG A N 1
ATOM 1445 C CA . ARG A 1 185 ? 14.039 2.649 -23.352 1.00 70.94 185 ARG A CA 1
ATOM 1446 C C . ARG A 1 185 ? 13.160 1.477 -23.792 1.00 70.94 185 ARG A C 1
ATOM 1448 O O . ARG A 1 185 ? 13.686 0.435 -24.183 1.00 70.94 185 ARG A O 1
ATOM 1455 N N . ALA A 1 186 ? 11.845 1.684 -23.758 1.00 70.19 186 ALA A N 1
ATOM 1456 C CA . ALA A 1 186 ? 10.879 0.746 -24.317 1.00 70.19 186 ALA A CA 1
ATOM 1457 C C . ALA A 1 186 ? 11.254 0.391 -25.766 1.00 70.19 186 ALA A C 1
ATOM 1459 O O . ALA A 1 186 ? 11.646 1.266 -26.547 1.00 70.19 186 ALA A O 1
ATOM 1460 N N . LYS A 1 187 ? 11.160 -0.901 -26.106 1.00 67.31 187 LYS A N 1
ATOM 1461 C CA . LYS A 1 187 ? 11.460 -1.401 -27.458 1.00 67.31 187 LYS A CA 1
ATOM 1462 C C . LYS A 1 187 ? 10.446 -0.894 -28.485 1.00 67.31 187 LYS A C 1
ATOM 1464 O O . LYS A 1 187 ? 10.829 -0.630 -29.620 1.00 67.31 187 LYS A O 1
ATOM 1469 N N . ASP A 1 188 ? 9.195 -0.722 -28.067 1.00 69.00 188 ASP A N 1
ATOM 1470 C CA . ASP A 1 188 ? 8.101 -0.214 -28.888 1.00 69.00 188 ASP A CA 1
ATOM 1471 C C . ASP A 1 188 ? 7.590 1.121 -28.322 1.00 69.00 188 ASP A C 1
ATOM 1473 O O . ASP A 1 188 ? 7.260 1.221 -27.143 1.00 69.00 188 ASP A O 1
ATOM 1477 N N . LYS A 1 189 ? 7.559 2.165 -29.157 1.00 64.00 189 LYS A N 1
ATOM 1478 C CA . LYS A 1 189 ? 7.050 3.500 -28.792 1.00 64.00 189 LYS A CA 1
ATOM 1479 C C . LYS A 1 189 ? 5.554 3.665 -29.077 1.00 64.00 189 LYS A C 1
ATOM 1481 O O . LYS A 1 189 ? 4.981 4.667 -28.657 1.00 64.00 189 LYS A O 1
ATOM 1486 N N . GLY A 1 190 ? 4.949 2.741 -29.826 1.00 60.59 190 GLY A N 1
ATOM 1487 C CA . GLY A 1 190 ? 3.513 2.711 -30.101 1.00 60.59 190 GLY A CA 1
ATOM 1488 C C . GLY A 1 190 ? 2.704 2.030 -28.996 1.00 60.59 190 GLY A C 1
ATOM 1489 O O . GLY A 1 190 ? 1.488 2.215 -28.935 1.00 60.59 190 GLY A O 1
ATOM 1490 N N . ASP A 1 191 ? 3.370 1.287 -28.110 1.00 65.94 191 ASP A N 1
ATOM 1491 C CA . ASP A 1 191 ? 2.734 0.565 -27.014 1.00 65.94 191 ASP A CA 1
ATOM 1492 C C . ASP A 1 191 ? 2.266 1.515 -25.895 1.00 65.94 191 ASP A C 1
ATOM 1494 O O . ASP A 1 191 ? 3.038 1.960 -25.043 1.00 65.94 191 ASP A O 1
ATOM 1498 N N . LYS A 1 192 ? 0.963 1.821 -25.888 1.00 68.38 192 LYS A N 1
ATOM 1499 C CA . LYS A 1 192 ? 0.303 2.609 -24.831 1.00 68.38 192 LYS A CA 1
ATOM 1500 C C . LYS A 1 192 ? -0.125 1.770 -23.627 1.00 68.38 192 LYS A C 1
ATOM 1502 O O . LYS A 1 192 ? -0.673 2.314 -22.668 1.00 68.38 192 LYS A O 1
ATOM 1507 N N . SER A 1 193 ? 0.138 0.464 -23.638 1.00 67.44 193 SER A N 1
ATOM 1508 C CA . SER A 1 193 ? -0.221 -0.445 -22.546 1.00 67.44 193 SER A CA 1
ATOM 1509 C C . SER A 1 193 ? 0.381 -0.004 -21.216 1.00 67.44 193 SER A C 1
ATOM 1511 O O . SER A 1 193 ? -0.257 -0.128 -20.173 1.00 67.44 193 SER A O 1
ATOM 1513 N N . LEU A 1 194 ? 1.579 0.590 -21.244 1.00 68.88 194 LEU A N 1
ATOM 1514 C CA . LEU A 1 194 ? 2.212 1.140 -20.051 1.00 68.88 194 LEU A CA 1
ATOM 1515 C C . LEU A 1 194 ? 1.328 2.183 -19.351 1.00 68.88 194 LEU A C 1
ATOM 1517 O O . LEU A 1 194 ? 1.286 2.186 -18.129 1.00 68.88 194 LEU A O 1
ATOM 1521 N N . GLU A 1 195 ? 0.609 3.048 -20.069 1.00 70.00 195 GLU A N 1
ATOM 1522 C CA . GLU A 1 195 ? -0.258 4.056 -19.437 1.00 70.00 195 GLU A CA 1
ATOM 1523 C C . GLU A 1 195 ? -1.420 3.403 -18.677 1.00 70.00 195 GLU A C 1
ATOM 1525 O O . GLU A 1 195 ? -1.768 3.842 -17.579 1.00 70.00 195 GLU A O 1
ATOM 1530 N N . VAL A 1 196 ? -1.953 2.306 -19.220 1.00 74.12 196 VAL A N 1
ATOM 1531 C CA . VAL A 1 196 ? -3.031 1.514 -18.612 1.00 74.12 196 VAL A CA 1
ATOM 1532 C C . VAL A 1 196 ? -2.519 0.740 -17.393 1.00 74.12 196 VAL A C 1
ATOM 1534 O O . VAL A 1 196 ? -3.135 0.771 -16.327 1.00 74.12 196 VAL A O 1
ATOM 1537 N N . TYR A 1 197 ? -1.362 0.082 -17.509 1.00 82.62 197 TYR A N 1
ATOM 1538 C CA . TYR A 1 197 ? -0.805 -0.761 -16.446 1.00 82.62 197 TYR A CA 1
ATOM 1539 C C . TYR A 1 197 ? -0.029 0.016 -15.378 1.00 82.62 197 TYR A C 1
ATOM 1541 O O . TYR A 1 197 ? 0.125 -0.474 -14.257 1.00 82.62 197 TYR A O 1
ATOM 1549 N N . LYS A 1 198 ? 0.395 1.254 -15.668 1.00 83.94 198 LYS A N 1
ATOM 1550 C CA . LYS A 1 198 ? 1.052 2.151 -14.704 1.00 83.94 198 LYS A CA 1
ATOM 1551 C C . LYS A 1 198 ? 0.198 2.337 -13.459 1.00 83.94 198 LYS A C 1
ATOM 1553 O O . LYS A 1 198 ? 0.754 2.336 -12.365 1.00 83.94 198 LYS A O 1
ATOM 1558 N N . PHE A 1 199 ? -1.125 2.444 -13.616 1.00 87.44 199 PHE A N 1
ATOM 1559 C CA . PHE A 1 199 ? -2.042 2.497 -12.480 1.00 87.44 199 PHE A CA 1
ATOM 1560 C C . PHE A 1 199 ? -1.863 1.280 -11.564 1.00 87.44 199 PHE A C 1
ATOM 1562 O O . PHE A 1 199 ? -1.584 1.457 -10.385 1.00 87.44 199 PHE A O 1
ATOM 1569 N N . PHE A 1 200 ? -1.964 0.061 -12.100 1.00 90.50 200 PHE A N 1
ATOM 1570 C CA . PHE A 1 200 ? -1.920 -1.177 -11.314 1.00 90.50 200 PHE A CA 1
ATOM 1571 C C . PHE A 1 200 ? -0.581 -1.367 -10.600 1.00 90.50 200 PHE A C 1
ATOM 1573 O O . PHE A 1 200 ? -0.552 -1.684 -9.411 1.00 90.50 200 PHE A O 1
ATOM 1580 N N . VAL A 1 201 ? 0.530 -1.107 -11.295 1.00 90.81 201 VAL A N 1
ATOM 1581 C CA . VAL A 1 201 ? 1.868 -1.213 -10.700 1.00 90.81 201 VAL A CA 1
ATOM 1582 C C . VAL A 1 201 ? 2.067 -0.181 -9.602 1.00 90.81 201 VAL A C 1
ATOM 1584 O O . VAL A 1 201 ? 2.474 -0.532 -8.498 1.00 90.81 201 VAL A O 1
ATOM 1587 N N . ASN A 1 202 ? 1.772 1.089 -9.885 1.00 91.50 202 ASN A N 1
ATOM 1588 C CA . ASN A 1 202 ? 1.963 2.155 -8.911 1.00 91.50 202 ASN A CA 1
ATOM 1589 C C . ASN A 1 202 ? 1.008 1.989 -7.724 1.00 91.50 202 ASN A C 1
ATOM 1591 O O . ASN A 1 202 ? 1.390 2.263 -6.591 1.00 91.50 202 ASN A O 1
ATOM 1595 N N . ALA A 1 203 ? -0.217 1.512 -7.952 1.00 93.25 203 ALA A N 1
ATOM 1596 C CA . ALA A 1 203 ? -1.171 1.256 -6.886 1.00 93.25 203 ALA A CA 1
ATOM 1597 C C . ALA A 1 203 ? -0.694 0.129 -5.963 1.00 93.25 203 ALA A C 1
ATOM 1599 O O . ALA A 1 203 ? -0.682 0.309 -4.745 1.00 93.25 203 ALA A O 1
ATOM 1600 N N . LEU A 1 204 ? -0.222 -0.989 -6.523 1.00 95.44 204 LEU A N 1
ATOM 1601 C CA . LEU A 1 204 ? 0.350 -2.080 -5.736 1.00 95.44 204 LEU A CA 1
ATOM 1602 C C . LEU A 1 204 ? 1.626 -1.633 -5.000 1.00 95.44 204 LEU A C 1
ATOM 1604 O O . LEU A 1 204 ? 1.774 -1.909 -3.813 1.00 95.44 204 LEU A O 1
ATOM 1608 N N . TYR A 1 205 ? 2.501 -0.863 -5.653 1.00 94.69 205 TYR A N 1
ATOM 1609 C CA . TYR A 1 205 ? 3.696 -0.287 -5.027 1.00 94.69 205 TYR A CA 1
ATOM 1610 C C . TYR A 1 205 ? 3.344 0.644 -3.856 1.00 94.69 205 TYR A C 1
ATOM 1612 O O . TYR A 1 205 ? 3.910 0.532 -2.765 1.00 94.69 205 TYR A O 1
ATOM 1620 N N . VAL A 1 206 ? 2.368 1.542 -4.036 1.00 95.19 206 VAL A N 1
ATOM 1621 C CA . VAL A 1 206 ? 1.877 2.406 -2.953 1.00 95.19 206 VAL A CA 1
ATOM 1622 C C . VAL A 1 206 ? 1.328 1.565 -1.813 1.00 95.19 206 VAL A C 1
ATOM 1624 O O . VAL A 1 206 ? 1.695 1.836 -0.673 1.00 95.19 206 VAL A O 1
ATOM 1627 N N . ALA A 1 207 ? 0.510 0.553 -2.107 1.00 96.69 207 ALA A N 1
ATOM 1628 C CA . ALA A 1 207 ? -0.112 -0.306 -1.106 1.00 96.69 207 ALA A CA 1
ATOM 1629 C C . ALA A 1 207 ? 0.926 -1.070 -0.264 1.00 96.69 207 ALA A C 1
ATOM 1631 O O . ALA A 1 207 ? 0.860 -1.022 0.963 1.00 96.69 207 ALA A O 1
ATOM 1632 N N . ILE A 1 208 ? 1.932 -1.682 -0.906 1.00 95.81 208 ILE A N 1
ATOM 1633 C CA . ILE A 1 208 ? 3.047 -2.374 -0.231 1.00 95.81 208 ILE A CA 1
ATOM 1634 C C . ILE A 1 208 ? 3.806 -1.398 0.673 1.00 95.81 208 ILE A C 1
ATOM 1636 O O . ILE A 1 208 ? 4.044 -1.678 1.844 1.00 95.81 208 ILE A O 1
ATOM 1640 N N . THR A 1 209 ? 4.145 -0.214 0.157 1.00 94.19 209 THR A N 1
ATOM 1641 C CA . THR A 1 209 ? 4.946 0.773 0.899 1.00 94.19 209 THR A CA 1
ATOM 1642 C C . THR A 1 209 ? 4.186 1.478 2.024 1.00 94.19 209 THR A C 1
ATOM 1644 O O . THR A 1 209 ? 4.804 2.230 2.777 1.00 94.19 209 THR A O 1
ATOM 1647 N N . ARG A 1 210 ? 2.870 1.252 2.187 1.00 95.19 210 ARG A N 1
ATOM 1648 C CA . ARG A 1 210 ? 2.140 1.707 3.388 1.00 95.19 210 ARG A CA 1
ATOM 1649 C C . ARG A 1 210 ? 2.438 0.835 4.616 1.00 95.19 210 ARG A C 1
ATOM 1651 O O . ARG A 1 210 ? 2.128 1.255 5.731 1.00 95.19 210 ARG A O 1
ATOM 1658 N N . ALA A 1 211 ? 3.011 -0.355 4.424 1.00 95.75 211 ALA A N 1
ATOM 1659 C CA . ALA A 1 211 ? 3.306 -1.304 5.491 1.00 95.75 211 ALA A CA 1
ATOM 1660 C C . ALA A 1 211 ? 4.683 -1.068 6.104 1.00 95.75 211 ALA A C 1
ATOM 1662 O O . ALA A 1 211 ? 5.698 -1.184 5.423 1.00 95.75 211 ALA A O 1
ATOM 1663 N N . VAL A 1 212 ? 4.736 -0.796 7.402 1.00 94.12 212 VAL A N 1
ATOM 1664 C CA . VAL A 1 212 ? 6.005 -0.629 8.122 1.00 94.12 212 VAL A CA 1
ATOM 1665 C C . VAL A 1 212 ? 6.652 -1.988 8.395 1.00 94.12 212 VAL A C 1
ATOM 1667 O O . VAL A 1 212 ? 7.834 -2.163 8.119 1.00 94.12 212 VAL A O 1
ATOM 1670 N N . GLU A 1 213 ? 5.893 -2.977 8.870 1.00 93.25 213 GLU A N 1
ATOM 1671 C CA . GLU A 1 213 ? 6.438 -4.270 9.299 1.00 93.25 213 GLU A CA 1
ATOM 1672 C C . GLU A 1 213 ? 5.997 -5.429 8.411 1.00 93.25 213 GLU A C 1
ATOM 1674 O O . GLU A 1 213 ? 6.839 -6.231 8.001 1.00 93.25 213 GLU A O 1
ATOM 1679 N N . SER A 1 214 ? 4.702 -5.555 8.105 1.00 93.56 214 SER A N 1
ATOM 1680 C CA . SER A 1 214 ? 4.228 -6.703 7.331 1.00 93.56 214 SER A CA 1
ATOM 1681 C C . SER A 1 214 ? 3.142 -6.407 6.308 1.00 93.56 214 SER A C 1
ATOM 1683 O O . SER A 1 214 ? 2.276 -5.552 6.496 1.00 93.56 214 SER A O 1
ATOM 1685 N N . VAL A 1 215 ? 3.195 -7.177 5.222 1.00 95.94 215 VAL A N 1
ATOM 1686 C CA . VAL A 1 215 ? 2.183 -7.211 4.167 1.00 95.94 215 VAL A CA 1
ATOM 1687 C C . VAL A 1 215 ? 1.582 -8.611 4.123 1.00 95.94 215 VAL A C 1
ATOM 1689 O O . VAL A 1 215 ? 2.299 -9.602 3.981 1.00 95.94 215 VAL A O 1
ATOM 1692 N N . MET A 1 216 ? 0.263 -8.700 4.228 1.00 95.25 216 MET A N 1
ATOM 1693 C CA . MET A 1 216 ? -0.490 -9.929 4.009 1.00 95.25 216 MET A CA 1
ATOM 1694 C C . MET A 1 216 ? -1.318 -9.787 2.737 1.00 95.25 216 MET A C 1
ATOM 1696 O O . MET A 1 216 ? -2.189 -8.926 2.672 1.00 95.25 216 MET A O 1
ATOM 1700 N N . LEU A 1 217 ? -1.061 -10.625 1.738 1.00 96.12 217 LEU A N 1
ATOM 1701 C CA . LEU A 1 217 ? -1.886 -10.717 0.540 1.00 96.12 217 LEU A CA 1
ATOM 1702 C C . LEU A 1 217 ? -2.977 -11.749 0.792 1.00 96.12 217 LEU A C 1
ATOM 1704 O O . LEU A 1 217 ? -2.676 -12.876 1.178 1.00 96.12 217 LEU A O 1
ATOM 1708 N N . VAL A 1 218 ? -4.227 -11.356 0.589 1.00 95.38 218 VAL A N 1
ATOM 1709 C CA . VAL A 1 218 ? -5.389 -12.229 0.734 1.00 95.38 218 VAL A CA 1
ATOM 1710 C C . VAL A 1 218 ? -5.996 -12.417 -0.644 1.00 95.38 218 VAL A C 1
ATOM 1712 O O . VAL A 1 218 ? -6.670 -11.521 -1.150 1.00 95.38 218 VAL A O 1
ATOM 1715 N N . GLU A 1 219 ? -5.737 -13.564 -1.258 1.00 95.44 219 GLU A N 1
ATOM 1716 C CA . GLU A 1 219 ? -6.068 -13.829 -2.659 1.00 95.44 219 GLU A CA 1
ATOM 1717 C C . GLU A 1 219 ? -6.863 -15.129 -2.788 1.00 95.44 219 GLU A C 1
ATOM 1719 O O . GLU A 1 219 ? -6.647 -16.073 -2.034 1.00 95.44 219 GLU A O 1
ATOM 1724 N N . SER A 1 220 ? -7.805 -15.173 -3.732 1.00 93.12 220 SER A N 1
ATOM 1725 C CA . SER A 1 220 ? -8.511 -16.409 -4.098 1.00 93.12 220 SER A CA 1
ATOM 1726 C C . SER A 1 220 ? -7.806 -17.187 -5.212 1.00 93.12 220 SER A C 1
ATOM 1728 O O . SER A 1 220 ? -8.059 -18.375 -5.362 1.00 93.12 220 SER A O 1
ATOM 1730 N N . ASP A 1 221 ? -6.965 -16.520 -6.010 1.00 92.12 221 ASP A N 1
ATOM 1731 C CA . ASP A 1 221 ? -6.065 -17.150 -6.983 1.00 92.12 221 ASP A CA 1
ATOM 1732 C C . ASP A 1 221 ? -4.635 -17.153 -6.421 1.00 92.12 221 ASP A C 1
ATOM 1734 O O . ASP A 1 221 ? -3.886 -16.185 -6.575 1.00 92.12 221 ASP A O 1
ATOM 1738 N N . ASP A 1 222 ? -4.259 -18.240 -5.745 1.00 88.00 222 ASP A N 1
ATOM 1739 C CA . ASP A 1 222 ? -2.911 -18.449 -5.201 1.00 88.00 222 ASP A CA 1
ATOM 1740 C C . ASP A 1 222 ? -1.886 -18.877 -6.269 1.00 88.00 222 ASP A C 1
ATOM 1742 O O . ASP A 1 222 ? -0.684 -18.912 -5.998 1.00 88.00 222 ASP A O 1
ATOM 1746 N N . GLN A 1 223 ? -2.340 -19.135 -7.501 1.00 90.00 223 GLN A N 1
ATOM 1747 C CA . GLN A 1 223 ? -1.510 -19.497 -8.653 1.00 90.00 223 GLN A CA 1
ATOM 1748 C C . GLN A 1 223 ? -1.251 -18.314 -9.591 1.00 90.00 223 GLN A C 1
ATOM 1750 O O . GLN A 1 223 ? -0.732 -18.489 -10.699 1.00 90.00 223 GLN A O 1
ATOM 1755 N N . HIS A 1 224 ? -1.596 -17.095 -9.172 1.00 93.81 224 HIS A N 1
ATOM 1756 C CA . HIS A 1 224 ? -1.368 -15.912 -9.984 1.00 93.81 224 HIS A CA 1
ATOM 1757 C C . HIS A 1 224 ? 0.137 -15.766 -10.324 1.00 93.81 224 HIS A C 1
ATOM 1759 O O . HIS A 1 224 ? 0.957 -15.706 -9.405 1.00 93.81 224 HIS A O 1
ATOM 1765 N N . PRO A 1 225 ? 0.539 -15.611 -11.607 1.00 93.50 225 PRO A N 1
ATOM 1766 C CA . PRO A 1 225 ? 1.955 -15.587 -12.014 1.00 93.50 225 PRO A CA 1
ATOM 1767 C C . PRO A 1 225 ? 2.809 -14.541 -11.285 1.00 93.50 225 PRO A C 1
ATOM 1769 O O . PRO A 1 225 ? 3.982 -14.763 -10.993 1.00 93.50 225 PRO A O 1
ATOM 1772 N N . LEU A 1 226 ? 2.203 -13.399 -10.949 1.00 94.88 226 LEU A N 1
ATOM 1773 C CA . LEU A 1 226 ? 2.869 -12.344 -10.185 1.00 94.88 226 LEU A CA 1
ATOM 1774 C C . LEU A 1 226 ? 3.342 -12.811 -8.798 1.00 94.88 226 LEU A C 1
ATOM 1776 O O . LEU A 1 226 ? 4.378 -12.340 -8.343 1.00 94.88 226 LEU A O 1
ATOM 1780 N N . LEU A 1 227 ? 2.629 -13.732 -8.140 1.00 93.81 227 LEU A N 1
ATOM 1781 C CA . LEU A 1 227 ? 3.028 -14.259 -6.830 1.00 93.81 227 LEU A CA 1
ATOM 1782 C C . LEU A 1 227 ? 4.356 -15.021 -6.927 1.00 93.81 227 LEU A C 1
ATOM 1784 O O . LEU A 1 227 ? 5.242 -14.803 -6.101 1.00 93.81 227 LEU A O 1
ATOM 1788 N N . ASP A 1 228 ? 4.541 -15.825 -7.980 1.00 92.50 228 ASP A N 1
ATOM 1789 C CA . ASP A 1 228 ? 5.806 -16.527 -8.225 1.00 92.50 228 ASP A CA 1
ATOM 1790 C C . ASP A 1 228 ? 6.953 -15.560 -8.556 1.00 92.50 228 ASP A C 1
ATOM 1792 O O . ASP A 1 228 ? 8.068 -15.706 -8.042 1.00 92.50 228 ASP A O 1
ATOM 1796 N N . LEU A 1 229 ? 6.687 -14.528 -9.365 1.00 93.56 229 LEU A N 1
ATOM 1797 C CA . LEU A 1 229 ? 7.689 -13.510 -9.697 1.00 93.56 229 LEU A CA 1
ATOM 1798 C C . LEU A 1 229 ? 8.112 -12.683 -8.475 1.00 93.56 229 LEU A C 1
ATOM 1800 O O . LEU A 1 229 ? 9.288 -12.324 -8.364 1.00 93.56 229 LEU A O 1
ATOM 1804 N N . LEU A 1 230 ? 7.184 -12.416 -7.553 1.00 92.38 230 LEU A N 1
ATOM 1805 C CA . LEU A 1 230 ? 7.449 -11.758 -6.270 1.00 92.38 230 LEU A CA 1
ATOM 1806 C C . LEU A 1 230 ? 8.081 -12.702 -5.224 1.00 92.38 230 LEU A C 1
ATOM 1808 O O . LEU A 1 230 ? 8.409 -12.248 -4.132 1.00 92.38 230 LEU A O 1
ATOM 1812 N N . ASP A 1 231 ? 8.262 -13.987 -5.556 1.00 89.44 231 ASP A N 1
ATOM 1813 C CA . ASP A 1 231 ? 8.716 -15.067 -4.665 1.00 89.44 231 ASP A CA 1
ATOM 1814 C C . ASP A 1 231 ? 7.887 -15.181 -3.373 1.00 89.44 231 ASP A C 1
ATOM 1816 O O . ASP A 1 231 ? 8.384 -15.497 -2.290 1.00 89.44 231 ASP A O 1
ATOM 1820 N N . ILE A 1 232 ? 6.583 -14.925 -3.495 1.00 88.31 232 ILE A N 1
ATOM 1821 C CA . ILE A 1 232 ? 5.625 -15.047 -2.404 1.00 88.31 232 ILE A CA 1
ATOM 1822 C C . ILE A 1 232 ? 5.076 -16.463 -2.433 1.00 88.31 232 ILE A C 1
ATOM 1824 O O . ILE A 1 232 ? 4.421 -16.880 -3.384 1.00 88.31 232 ILE A O 1
ATOM 1828 N N . ARG A 1 233 ? 5.333 -17.206 -1.362 1.00 75.94 233 ARG A N 1
ATOM 1829 C CA . ARG A 1 233 ? 4.795 -18.553 -1.174 1.00 75.94 233 ARG A CA 1
ATOM 1830 C C . ARG A 1 233 ? 3.736 -18.516 -0.090 1.00 75.94 233 ARG A C 1
ATOM 1832 O O . ARG A 1 233 ? 3.829 -17.705 0.834 1.00 75.94 233 ARG A O 1
ATOM 1839 N N . SER A 1 234 ? 2.759 -19.415 -0.184 1.00 68.62 234 SER A N 1
ATOM 1840 C CA . SER A 1 234 ? 1.829 -19.648 0.917 1.00 68.62 234 SER A CA 1
ATOM 1841 C C . SER A 1 234 ? 2.644 -20.020 2.150 1.00 68.62 234 SER A C 1
ATOM 1843 O O . SER A 1 234 ? 3.273 -21.077 2.202 1.00 68.62 234 SER A O 1
ATOM 1845 N N . SER A 1 235 ? 2.662 -19.138 3.143 1.00 61.75 235 SER A N 1
ATOM 1846 C CA . SER A 1 235 ? 3.038 -19.540 4.491 1.00 61.75 235 SER A CA 1
ATOM 1847 C C . SER A 1 235 ? 1.924 -20.446 5.004 1.00 61.75 235 SER A C 1
ATOM 1849 O O . SER A 1 235 ? 0.753 -20.154 4.760 1.00 61.75 235 SER A O 1
ATOM 1851 N N . GLY A 1 236 ? 2.268 -21.542 5.682 1.00 54.97 236 GLY A N 1
ATOM 1852 C CA . GLY A 1 236 ? 1.272 -22.347 6.392 1.00 54.97 236 GLY A CA 1
ATOM 1853 C C . GLY A 1 236 ? 0.449 -21.488 7.362 1.00 54.97 236 GLY A C 1
ATOM 1854 O O . GLY A 1 236 ? 0.796 -20.333 7.615 1.00 54.97 236 GLY A O 1
ATOM 1855 N N . GLU A 1 237 ? -0.639 -22.045 7.896 1.00 53.69 237 GLU A N 1
ATOM 1856 C CA . GLU A 1 237 ? -1.572 -21.379 8.821 1.00 53.69 237 GLU A CA 1
ATOM 1857 C C . GLU A 1 237 ? -0.937 -21.049 10.194 1.00 53.69 237 GLU A C 1
ATOM 1859 O O . GLU A 1 237 ? -1.441 -21.419 11.251 1.00 53.69 237 GLU A O 1
ATOM 1864 N N . GLU A 1 238 ? 0.191 -20.342 10.226 1.00 56.03 238 GLU A N 1
ATOM 1865 C CA . GLU A 1 238 ? 0.687 -19.714 11.441 1.00 56.03 238 GLU A CA 1
ATOM 1866 C C . GLU A 1 238 ? -0.252 -18.559 11.781 1.00 56.03 238 GLU A C 1
ATOM 1868 O O . GLU A 1 238 ? -0.221 -17.495 11.154 1.00 56.03 238 GLU A O 1
ATOM 1873 N N . GLY A 1 239 ? -1.119 -18.791 12.767 1.00 59.16 239 GLY A N 1
ATOM 1874 C CA . GLY A 1 239 ? -2.087 -17.808 13.233 1.00 59.16 239 GLY A CA 1
ATOM 1875 C C . GLY A 1 239 ? -1.430 -16.462 13.538 1.00 59.16 239 GLY A C 1
ATOM 1876 O O . GLY A 1 239 ? -0.377 -16.389 14.175 1.00 59.16 239 GLY A O 1
ATOM 1877 N N . VAL A 1 240 ? -2.054 -15.377 13.081 1.00 67.25 240 VAL A N 1
ATOM 1878 C CA . VAL A 1 240 ? -1.610 -14.025 13.420 1.00 67.25 240 VAL A CA 1
ATOM 1879 C C . VAL A 1 240 ? -2.046 -13.739 14.855 1.00 67.25 240 VAL A C 1
ATOM 1881 O O . VAL A 1 240 ? -3.235 -13.625 15.147 1.00 67.25 240 VAL A O 1
ATOM 1884 N N . GLN A 1 241 ? -1.096 -13.638 15.781 1.00 68.50 241 GLN A N 1
ATOM 1885 C CA . GLN A 1 241 ? -1.405 -13.125 17.113 1.00 68.50 241 GLN A CA 1
ATOM 1886 C C . GLN A 1 241 ? -1.480 -11.603 17.044 1.00 68.50 241 GLN A C 1
ATOM 1888 O O . GLN A 1 241 ? -0.471 -10.926 16.863 1.00 68.50 241 GLN A O 1
ATOM 1893 N N . VAL A 1 242 ? -2.697 -11.075 17.156 1.00 82.75 242 VAL A N 1
ATOM 1894 C CA . VAL A 1 242 ? -2.961 -9.638 17.105 1.00 82.75 242 VAL A CA 1
ATOM 1895 C C . VAL A 1 242 ? -3.332 -9.144 18.492 1.00 82.75 242 VAL A C 1
ATOM 1897 O O . VAL A 1 242 ? -4.241 -9.674 19.131 1.00 82.75 242 VAL A O 1
ATOM 1900 N N . GLN A 1 243 ? -2.641 -8.104 18.951 1.00 85.44 243 GLN A N 1
ATOM 1901 C CA . GLN A 1 243 ? -2.995 -7.410 20.180 1.00 85.44 243 GLN A CA 1
ATOM 1902 C C . GLN A 1 243 ? -4.155 -6.442 19.914 1.00 85.44 243 GLN A C 1
ATOM 1904 O O . GLN A 1 243 ? -4.093 -5.603 19.010 1.00 85.44 243 GLN A O 1
ATOM 1909 N N . ALA A 1 244 ? -5.211 -6.547 20.724 1.00 89.50 244 ALA A N 1
ATOM 1910 C CA . ALA A 1 244 ? -6.310 -5.591 20.698 1.00 89.50 244 ALA A CA 1
ATOM 1911 C C . ALA A 1 244 ? -5.827 -4.213 21.171 1.00 89.50 244 ALA A C 1
ATOM 1913 O O . ALA A 1 244 ? -5.118 -4.092 22.175 1.00 89.50 244 ALA A O 1
ATOM 1914 N N . SER A 1 245 ? -6.223 -3.169 20.450 1.00 94.06 245 SER A N 1
ATOM 1915 C CA . SER A 1 245 ? -5.845 -1.794 20.765 1.00 94.06 245 SER A CA 1
ATOM 1916 C C . SER A 1 245 ? -6.742 -1.210 21.847 1.00 94.06 245 SER A C 1
ATOM 1918 O O . SER A 1 245 ? -7.938 -1.499 21.924 1.00 94.06 245 SER A O 1
ATOM 1920 N N . SER A 1 246 ? -6.172 -0.352 22.692 1.00 93.19 246 SER A N 1
ATOM 1921 C CA . SER A 1 246 ? -6.935 0.284 23.763 1.00 93.19 246 SER A CA 1
ATOM 1922 C C . SER A 1 246 ? -7.897 1.343 23.213 1.00 93.19 246 SER A C 1
ATOM 1924 O O . SER A 1 246 ? -7.701 1.893 22.127 1.00 93.19 246 SER A O 1
ATOM 1926 N N . ARG A 1 247 ? -8.912 1.724 24.002 1.00 92.25 247 ARG A N 1
ATOM 1927 C CA . ARG A 1 247 ? -9.817 2.837 23.651 1.00 92.25 247 ARG A CA 1
ATOM 1928 C C . ARG A 1 247 ? -9.053 4.136 23.351 1.00 92.25 247 ARG A C 1
ATOM 1930 O O . ARG A 1 247 ? -9.423 4.875 22.444 1.00 92.25 247 ARG A O 1
ATOM 1937 N N . LYS A 1 248 ? -7.966 4.399 24.085 1.00 93.19 248 LYS A N 1
ATOM 1938 C CA . LYS A 1 248 ? -7.105 5.575 23.883 1.00 93.19 248 LYS A CA 1
ATOM 1939 C C . LYS A 1 248 ? -6.390 5.532 22.531 1.00 93.19 248 LYS A C 1
ATOM 1941 O O . LYS A 1 248 ? -6.234 6.575 21.900 1.00 93.19 248 LYS A O 1
ATOM 1946 N N . ASP A 1 249 ? -5.967 4.353 22.084 1.00 95.31 249 ASP A N 1
ATOM 1947 C CA . ASP A 1 249 ? -5.324 4.186 20.776 1.00 95.31 249 ASP A CA 1
ATOM 1948 C C . ASP A 1 249 ? -6.324 4.435 19.648 1.00 95.31 249 ASP A C 1
ATOM 1950 O O . ASP A 1 249 ? -6.023 5.182 18.720 1.00 95.31 249 ASP A O 1
ATOM 1954 N N . TRP A 1 250 ? -7.552 3.929 19.787 1.00 95.31 250 TRP A N 1
ATOM 1955 C CA . TRP A 1 250 ? -8.643 4.211 18.853 1.00 95.31 250 TRP A CA 1
ATOM 1956 C C . TRP A 1 250 ? -9.012 5.700 18.787 1.00 95.31 250 TRP A C 1
ATOM 1958 O O . TRP A 1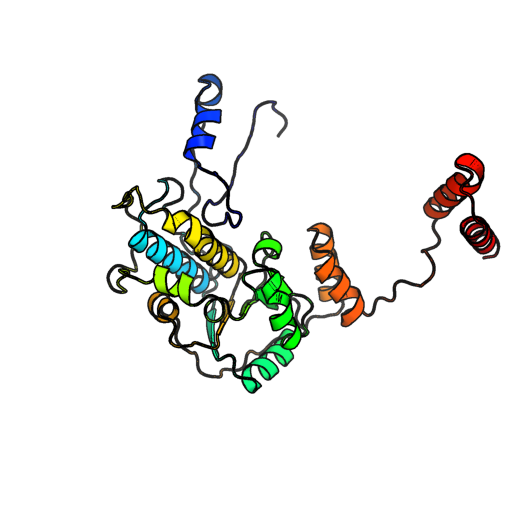 250 ? -9.208 6.232 17.697 1.00 95.31 250 TRP A O 1
ATOM 1968 N N . GLN A 1 251 ? -9.036 6.411 19.920 1.00 93.38 251 GLN A N 1
ATOM 1969 C CA . GLN A 1 251 ? -9.251 7.867 19.942 1.00 93.38 251 GLN A CA 1
ATOM 1970 C C . GLN A 1 251 ? -8.142 8.637 19.215 1.00 93.38 251 GLN A C 1
ATOM 1972 O O . GLN A 1 251 ? -8.420 9.573 18.461 1.00 93.38 251 GLN A O 1
ATOM 1977 N N . LYS A 1 252 ? -6.878 8.250 19.433 1.00 95.38 252 LYS A N 1
ATOM 1978 C CA . LYS A 1 252 ? -5.737 8.849 18.729 1.00 95.38 252 LYS A CA 1
ATOM 1979 C C . LYS A 1 252 ? -5.823 8.598 17.227 1.00 95.38 252 LYS A C 1
ATOM 1981 O O . LYS A 1 252 ? -5.607 9.532 16.459 1.00 95.38 252 LYS A O 1
ATOM 1986 N N . GLU A 1 253 ? -6.160 7.375 16.826 1.00 96.19 253 GLU A N 1
ATOM 1987 C CA . GLU A 1 253 ? -6.261 7.009 15.415 1.00 96.19 253 GLU A CA 1
ATOM 1988 C C . GLU A 1 253 ? -7.410 7.753 14.724 1.00 96.19 253 GLU A C 1
ATOM 1990 O O . GLU A 1 253 ? -7.194 8.353 13.674 1.00 96.19 253 GLU A O 1
ATOM 1995 N N . ALA A 1 254 ? -8.591 7.845 15.348 1.00 94.56 254 ALA A N 1
ATOM 1996 C CA . ALA A 1 254 ? -9.708 8.627 14.811 1.00 94.56 254 ALA A CA 1
ATOM 1997 C C . ALA A 1 254 ? -9.329 10.102 14.591 1.00 94.56 254 ALA A C 1
ATOM 1999 O O . ALA A 1 254 ? -9.597 10.666 13.531 1.00 94.56 254 ALA A O 1
ATOM 2000 N N . ARG A 1 255 ? -8.648 10.722 15.565 1.00 93.25 255 ARG A N 1
ATOM 2001 C CA . ARG A 1 255 ? -8.184 12.113 15.452 1.00 93.25 255 ARG A CA 1
ATOM 2002 C C . ARG A 1 255 ? -7.129 12.287 14.358 1.00 93.25 255 ARG A C 1
ATOM 2004 O O . ARG A 1 255 ? -7.170 13.273 13.628 1.00 93.25 255 ARG A O 1
ATOM 2011 N N . LYS A 1 256 ? -6.177 11.357 14.244 1.00 95.25 256 LYS A N 1
ATOM 2012 C CA . LYS A 1 256 ? -5.156 11.359 13.183 1.00 95.25 256 LYS A CA 1
ATOM 2013 C C . LYS A 1 256 ? -5.814 11.300 11.803 1.00 95.25 256 LYS A C 1
ATOM 2015 O O . LYS A 1 256 ? -5.484 12.114 10.945 1.00 95.25 256 LYS A O 1
ATOM 2020 N N . LEU A 1 257 ? -6.764 10.385 11.622 1.00 94.38 257 LEU A N 1
ATOM 2021 C CA . LEU A 1 257 ? -7.496 10.206 10.370 1.00 94.38 257 LEU A CA 1
ATOM 2022 C C . LEU A 1 257 ? -8.316 11.446 10.000 1.00 94.38 257 LEU A C 1
ATOM 2024 O O . LEU A 1 257 ? -8.274 11.884 8.853 1.00 94.38 257 LEU A O 1
ATOM 2028 N N . GLU A 1 258 ? -8.980 12.076 10.967 1.00 93.00 258 GLU A N 1
ATOM 2029 C CA . GLU A 1 258 ? -9.717 13.326 10.754 1.00 93.00 258 GLU A CA 1
ATOM 2030 C C . GLU A 1 258 ? -8.807 14.476 10.296 1.00 93.00 258 GLU A C 1
ATOM 2032 O O . GLU A 1 258 ? -9.109 15.142 9.305 1.00 93.00 258 GLU A O 1
ATOM 2037 N N . LEU A 1 259 ? -7.651 14.665 10.944 1.00 92.19 259 LEU A N 1
ATOM 2038 C CA . LEU A 1 259 ? -6.660 15.678 10.546 1.00 92.19 259 LEU A CA 1
ATOM 2039 C C . LEU A 1 259 ? -6.088 15.436 9.140 1.00 92.19 259 LEU A C 1
ATOM 2041 O O . LEU A 1 259 ? -5.624 16.371 8.492 1.00 92.19 259 LEU A O 1
ATOM 2045 N N . GLN A 1 260 ? -6.124 14.191 8.668 1.00 90.38 260 GLN A N 1
ATOM 2046 C CA . GLN A 1 260 ? -5.682 13.781 7.334 1.00 90.38 260 GLN A CA 1
ATOM 2047 C C . GLN A 1 260 ? -6.832 13.721 6.311 1.00 90.38 260 GLN A C 1
ATOM 2049 O O . GLN A 1 260 ? -6.633 13.252 5.188 1.00 90.38 260 GLN A O 1
ATOM 2054 N N . GLY A 1 261 ? -8.032 14.185 6.681 1.00 91.06 261 GLY A N 1
ATOM 2055 C CA . GLY A 1 261 ? -9.205 14.243 5.805 1.00 91.06 261 GLY A CA 1
ATOM 2056 C C . GLY A 1 261 ? -9.893 12.895 5.557 1.00 91.06 261 GLY A C 1
ATOM 2057 O O . GLY A 1 261 ? -10.688 12.779 4.629 1.00 91.06 261 GLY A O 1
ATOM 2058 N N . LYS A 1 262 ? -9.608 11.865 6.361 1.00 93.81 262 LYS A N 1
ATOM 2059 C CA . LYS A 1 262 ? -10.199 10.516 6.267 1.00 93.81 262 LYS A CA 1
ATOM 2060 C C . LYS A 1 262 ? -11.458 10.411 7.129 1.00 93.81 262 LYS A C 1
ATOM 2062 O O . LYS A 1 262 ? -11.523 9.646 8.091 1.00 93.81 262 LYS A O 1
ATOM 2067 N N . ALA A 1 263 ? -12.446 11.247 6.805 1.00 90.50 263 ALA A N 1
ATOM 2068 C CA . ALA A 1 263 ? -13.658 11.413 7.606 1.00 90.50 263 ALA A CA 1
ATOM 2069 C C . ALA A 1 263 ? -14.483 10.120 7.722 1.00 90.50 263 ALA A C 1
ATOM 2071 O O . ALA A 1 263 ? -14.991 9.826 8.800 1.00 90.50 263 ALA A O 1
ATOM 2072 N N . GLU A 1 264 ? -14.564 9.321 6.651 1.00 93.00 264 GLU A N 1
ATOM 2073 C CA . GLU A 1 264 ? -15.303 8.051 6.647 1.00 93.00 264 GLU A CA 1
ATOM 2074 C C . GLU A 1 264 ? -14.786 7.087 7.728 1.00 93.00 264 GLU A C 1
ATOM 2076 O O . GLU A 1 264 ? -15.560 6.571 8.534 1.00 93.00 264 GLU A O 1
ATOM 2081 N N . GLN A 1 265 ? -13.470 6.867 7.780 1.00 95.31 265 GLN A N 1
ATOM 2082 C CA . GLN A 1 265 ? -12.857 5.941 8.729 1.00 95.31 265 GLN A CA 1
ATOM 2083 C C . GLN A 1 265 ? -12.839 6.512 10.149 1.00 95.31 265 GLN A C 1
ATOM 2085 O O . GLN A 1 265 ? -13.097 5.779 11.103 1.00 95.31 265 GLN A O 1
ATOM 2090 N N . ALA A 1 266 ? -12.605 7.820 10.306 1.00 94.12 266 ALA A N 1
ATOM 2091 C CA . ALA A 1 266 ? -12.687 8.479 11.610 1.00 94.12 266 ALA A CA 1
ATOM 2092 C C . ALA A 1 266 ? -14.092 8.344 12.229 1.00 94.12 266 ALA A C 1
ATOM 2094 O O . ALA A 1 266 ? -14.219 7.992 13.405 1.00 94.12 266 ALA A O 1
ATOM 2095 N N . GLU A 1 267 ? -15.144 8.546 11.432 1.00 92.81 267 GLU A N 1
ATOM 2096 C CA . GLU A 1 267 ? -16.531 8.393 11.877 1.00 92.81 267 GLU A CA 1
ATOM 2097 C C . GLU A 1 267 ? -16.892 6.927 12.152 1.00 92.81 267 GLU A C 1
ATOM 2099 O O . GLU A 1 267 ? -17.561 6.616 13.140 1.00 92.81 267 GLU A O 1
ATOM 2104 N N . ALA A 1 268 ? -16.389 5.992 11.340 1.00 92.50 268 ALA A N 1
ATOM 2105 C CA . ALA A 1 268 ? -16.561 4.564 11.593 1.00 92.50 268 ALA A CA 1
ATOM 2106 C C . ALA A 1 268 ? -15.933 4.132 12.933 1.00 92.50 268 ALA A C 1
ATOM 2108 O O . ALA A 1 268 ? -16.532 3.333 13.653 1.00 92.50 268 ALA A O 1
ATOM 2109 N N . ILE A 1 269 ? -14.770 4.682 13.309 1.00 93.50 269 ILE A N 1
ATOM 2110 C CA . ILE A 1 269 ? -14.157 4.428 14.624 1.00 93.50 269 ILE A CA 1
ATOM 2111 C C . ILE A 1 269 ? -15.034 4.994 15.748 1.00 93.50 269 ILE A C 1
ATOM 2113 O O . ILE A 1 269 ? -15.307 4.288 16.722 1.00 93.50 269 ILE A O 1
ATOM 2117 N N . ARG A 1 270 ? -15.493 6.245 15.622 1.00 91.94 270 ARG A N 1
ATOM 2118 C CA . ARG A 1 270 ? -16.319 6.916 16.643 1.00 91.94 270 ARG A CA 1
ATOM 2119 C C . ARG A 1 270 ? -17.623 6.179 16.908 1.00 91.94 270 ARG A C 1
ATOM 2121 O O . ARG A 1 270 ? -17.915 5.841 18.052 1.00 91.94 270 ARG A O 1
ATOM 2128 N N . SER A 1 271 ? -18.361 5.880 15.846 1.00 90.06 271 SER A N 1
ATOM 2129 C CA . SER A 1 271 ? -19.678 5.251 15.930 1.00 90.06 271 SER A CA 1
ATOM 2130 C C . SER A 1 271 ? -19.615 3.782 16.360 1.00 90.06 271 SER A C 1
ATOM 2132 O O . SER A 1 271 ? -20.408 3.359 17.198 1.00 90.06 271 SER A O 1
ATOM 2134 N N . ARG A 1 272 ? -18.674 2.992 15.819 1.00 89.25 272 ARG A N 1
ATOM 2135 C CA . ARG A 1 272 ? -18.654 1.529 16.017 1.00 89.25 272 ARG A CA 1
ATOM 2136 C C . ARG A 1 272 ? -17.791 1.077 17.189 1.00 89.25 272 ARG A C 1
ATOM 2138 O O . ARG A 1 272 ? -18.172 0.137 17.881 1.00 89.25 272 ARG A O 1
ATOM 2145 N N . ILE A 1 273 ? -16.631 1.708 17.392 1.00 89.44 273 ILE A N 1
ATOM 2146 C CA . ILE A 1 273 ? -15.638 1.267 18.385 1.00 89.44 273 ILE A CA 1
ATOM 2147 C C . ILE A 1 273 ? -15.728 2.096 19.661 1.00 89.44 273 ILE A C 1
ATOM 2149 O O . ILE A 1 273 ? -15.850 1.544 20.751 1.00 89.44 273 ILE A O 1
ATOM 2153 N N . LEU A 1 274 ? -15.662 3.424 19.537 1.00 88.00 274 LEU A N 1
ATOM 2154 C CA . LEU A 1 274 ? -15.705 4.312 20.702 1.00 88.00 274 LEU A CA 1
ATOM 2155 C C . LEU A 1 274 ? -17.118 4.446 21.267 1.00 88.00 274 LEU A C 1
ATOM 2157 O O . LEU A 1 274 ? -17.258 4.762 22.450 1.00 88.00 274 LEU A O 1
ATOM 2161 N N . GLN A 1 275 ? -18.127 4.177 20.427 1.00 83.38 275 GLN A N 1
ATOM 2162 C CA . GLN A 1 275 ? -19.542 4.405 20.714 1.00 83.38 275 GLN A CA 1
ATOM 2163 C C . GLN A 1 275 ? -19.762 5.818 21.255 1.00 83.38 275 GLN A C 1
ATOM 2165 O O . GLN A 1 275 ? -20.572 6.041 22.157 1.00 83.38 275 GLN A O 1
ATOM 2170 N N . ASP A 1 276 ? -18.999 6.770 20.714 1.00 69.31 276 ASP A N 1
ATOM 2171 C CA . ASP A 1 276 ? -19.165 8.175 21.023 1.00 69.31 276 ASP A CA 1
ATOM 2172 C C . ASP A 1 276 ? -20.508 8.568 20.407 1.00 69.31 276 ASP A C 1
ATOM 2174 O O . ASP A 1 276 ? -20.614 8.845 19.213 1.00 69.31 276 ASP A O 1
ATOM 2178 N N . GLN A 1 277 ? -21.572 8.518 21.208 1.00 54.91 277 GLN A N 1
ATOM 2179 C CA . GLN A 1 277 ? -22.834 9.115 20.815 1.00 54.91 277 GLN A CA 1
ATOM 2180 C C . GLN A 1 277 ? -22.537 10.595 20.625 1.00 54.91 277 GLN A C 1
ATOM 2182 O O . GLN A 1 277 ? -22.183 11.279 21.587 1.00 54.91 277 GLN A O 1
ATOM 2187 N N . THR A 1 278 ? -22.660 11.103 19.399 1.00 50.94 278 THR A N 1
ATOM 2188 C CA . THR A 1 278 ? -22.853 12.538 19.229 1.00 50.94 278 THR A CA 1
ATOM 2189 C C . THR A 1 278 ? -24.092 12.845 20.062 1.00 50.94 278 THR A C 1
ATOM 2191 O O . THR A 1 278 ? -25.154 12.292 19.749 1.00 50.94 278 THR A O 1
ATOM 2194 N N . PRO A 1 279 ? -23.997 13.606 21.170 1.00 47.62 279 PRO A N 1
ATOM 2195 C CA . PRO A 1 279 ? -25.196 13.928 21.913 1.00 47.62 279 PRO A CA 1
ATOM 2196 C C . PRO A 1 279 ? -26.165 14.564 20.907 1.00 47.62 279 PRO A C 1
ATOM 2198 O O . PRO A 1 279 ? -25.747 15.412 20.116 1.00 47.62 279 PRO A O 1
ATOM 2201 N N . PRO A 1 280 ? -27.448 14.169 20.887 1.00 51.16 280 PRO A N 1
ATOM 2202 C CA . PRO A 1 280 ? -28.424 14.710 19.938 1.00 51.16 280 PRO A CA 1
ATOM 2203 C C . PRO A 1 280 ? -28.628 16.227 20.097 1.00 51.16 280 PRO A C 1
ATOM 2205 O O . PRO A 1 280 ? -29.346 16.849 19.316 1.00 51.16 280 PRO A O 1
ATOM 2208 N N . ARG A 1 281 ? -27.996 16.833 21.110 1.00 52.94 281 ARG A N 1
ATOM 2209 C CA . ARG A 1 281 ? -27.962 18.267 21.351 1.00 52.94 281 ARG A CA 1
ATOM 2210 C C . ARG A 1 281 ? -26.586 18.831 20.984 1.00 52.94 281 ARG A C 1
ATOM 2212 O O . ARG A 1 281 ? -25.576 18.250 21.385 1.00 52.94 281 ARG A O 1
ATOM 2219 N N . PRO A 1 282 ? -26.528 19.967 20.265 1.00 56.62 282 PRO A N 1
ATOM 2220 C CA . PRO A 1 282 ? -25.273 20.678 20.060 1.00 56.62 282 PRO A CA 1
ATOM 2221 C C . PRO A 1 282 ? -24.624 20.972 21.417 1.00 56.62 282 PRO A C 1
ATOM 2223 O O . PRO A 1 282 ? -25.310 21.324 22.375 1.00 56.62 282 PRO A O 1
ATOM 2226 N N . VAL A 1 283 ? -23.303 20.802 21.501 1.00 58.06 283 VAL A N 1
ATOM 2227 C CA . VAL A 1 283 ? -22.540 21.129 22.711 1.00 58.06 283 VAL A CA 1
ATOM 2228 C C . VAL A 1 283 ? -22.729 22.616 23.001 1.00 58.06 283 VAL A C 1
ATOM 2230 O O . VAL A 1 283 ? -22.349 23.461 22.191 1.00 58.06 283 VAL A O 1
ATOM 2233 N N . PHE A 1 284 ? -23.337 22.924 24.144 1.00 63.88 284 PHE A N 1
ATOM 2234 C CA . PHE A 1 284 ? -23.591 24.288 24.589 1.00 63.88 284 PHE A CA 1
ATOM 2235 C C . PHE A 1 284 ? -22.257 25.007 24.828 1.00 63.88 284 PHE A C 1
ATOM 2237 O O . PHE A 1 284 ? -21.530 24.696 25.770 1.00 63.88 284 PHE A O 1
ATOM 2244 N N . ASN A 1 285 ? -21.896 25.943 23.950 1.00 68.88 285 ASN A N 1
ATOM 2245 C CA . ASN A 1 285 ? -20.722 26.795 24.115 1.00 68.88 285 ASN A CA 1
ATOM 2246 C C . ASN A 1 285 ? -21.041 28.234 23.684 1.00 68.88 285 ASN A C 1
ATOM 2248 O O . ASN A 1 285 ? -21.937 28.457 22.870 1.00 68.88 285 ASN A O 1
ATOM 2252 N N . ALA A 1 286 ? -20.301 29.210 24.222 1.00 73.25 286 ALA A N 1
ATOM 2253 C CA . ALA A 1 286 ? -20.555 30.638 23.994 1.00 73.25 286 ALA A CA 1
ATOM 2254 C C . ALA A 1 286 ? -20.588 31.011 22.499 1.00 73.25 286 ALA A C 1
ATOM 2256 O O . ALA A 1 286 ? -21.433 31.786 22.060 1.00 73.25 286 ALA A O 1
ATOM 2257 N N . ARG A 1 287 ? -19.729 30.376 21.695 1.00 76.44 287 ARG A N 1
ATOM 2258 C CA . ARG A 1 287 ? -19.655 30.603 20.248 1.00 76.44 287 ARG A CA 1
ATOM 2259 C C . ARG A 1 287 ? -20.921 30.145 19.511 1.00 76.44 287 ARG A C 1
ATOM 2261 O O . ARG A 1 287 ? -21.390 30.834 18.613 1.00 76.44 287 ARG A O 1
ATOM 2268 N N . GLY A 1 288 ? -21.502 29.011 19.901 1.00 76.00 288 GLY A N 1
ATOM 2269 C CA . GLY A 1 288 ? -22.751 28.507 19.328 1.00 76.00 288 GLY A CA 1
ATOM 2270 C C . GLY A 1 288 ? -23.939 29.435 19.596 1.00 76.00 288 GLY A C 1
ATOM 2271 O O . GLY A 1 288 ? -24.810 29.582 18.740 1.00 76.00 288 GLY A O 1
ATOM 2272 N N . VAL A 1 289 ? -23.942 30.122 20.742 1.00 78.62 289 VAL A N 1
ATOM 2273 C CA . VAL A 1 289 ? -24.951 31.137 21.090 1.00 78.62 289 VAL A CA 1
ATOM 2274 C C . VAL A 1 289 ? -24.812 32.374 20.231 1.00 78.62 289 VAL A C 1
ATOM 2276 O O . VAL A 1 289 ? -25.815 32.887 19.745 1.00 78.62 289 VAL A O 1
ATOM 2279 N N . GLU A 1 290 ? -23.588 32.857 20.028 1.00 81.62 290 GLU A N 1
ATOM 2280 C CA . GLU A 1 290 ? -23.332 34.016 19.170 1.00 81.62 290 GLU A CA 1
ATOM 2281 C C . GLU A 1 290 ? -23.802 33.743 17.737 1.00 81.62 290 GLU A C 1
ATOM 2283 O O . GLU A 1 290 ? -24.490 34.569 17.135 1.00 81.62 290 GLU A O 1
ATOM 2288 N N . GLU A 1 291 ? -23.520 32.548 17.213 1.00 81.94 291 GLU A N 1
ATOM 2289 C CA . GLU A 1 291 ? -23.976 32.125 15.888 1.00 81.94 291 GLU A CA 1
ATOM 2290 C C . GLU A 1 291 ? -25.508 31.988 15.805 1.00 81.94 291 GLU A C 1
ATOM 2292 O O . GLU A 1 291 ? -26.108 32.419 14.815 1.00 81.94 291 GLU A O 1
ATOM 2297 N N . LEU A 1 292 ? -26.165 31.442 16.838 1.00 81.38 292 LEU A N 1
ATOM 2298 C CA . LEU A 1 292 ? -27.632 31.375 16.935 1.00 81.38 292 LEU A CA 1
ATOM 2299 C C . LEU A 1 292 ? -28.263 32.771 17.005 1.00 81.38 292 LEU A C 1
ATOM 2301 O O . LEU A 1 292 ? -29.207 33.063 16.272 1.00 81.38 292 LEU A O 1
ATOM 2305 N N . THR A 1 293 ? -27.713 33.648 17.843 1.00 82.06 293 THR A N 1
ATOM 2306 C CA . THR A 1 293 ? -28.183 35.026 18.042 1.00 82.06 293 THR A CA 1
ATOM 2307 C C . THR A 1 293 ? -28.057 35.818 16.747 1.00 82.06 293 THR A C 1
ATOM 2309 O O . THR A 1 293 ? -29.008 36.481 16.333 1.00 82.06 293 THR A O 1
ATOM 2312 N N . ARG A 1 294 ? -26.931 35.679 16.037 1.00 84.88 294 ARG A N 1
ATOM 2313 C CA . ARG A 1 294 ? -26.748 36.308 14.728 1.00 84.88 294 ARG A CA 1
ATOM 2314 C C . ARG A 1 294 ? -27.763 35.793 13.710 1.00 84.88 294 ARG A C 1
ATOM 2316 O O . ARG A 1 294 ? -28.423 36.599 13.065 1.00 84.88 294 ARG A O 1
ATOM 2323 N N . LYS A 1 295 ? -27.971 34.477 13.613 1.00 82.44 295 LYS A N 1
ATOM 2324 C CA . LYS A 1 295 ? -28.957 33.902 12.679 1.00 82.44 295 LYS A CA 1
ATOM 2325 C C . LYS A 1 295 ? -30.393 34.366 12.943 1.00 82.44 295 LYS A C 1
ATOM 2327 O O . LYS A 1 295 ? -31.163 34.527 11.999 1.00 82.44 295 LYS A O 1
ATOM 2332 N N . ILE A 1 296 ? -30.763 34.557 14.211 1.00 83.12 296 ILE A N 1
ATOM 2333 C CA . ILE A 1 296 ? -32.128 34.919 14.617 1.00 83.12 296 ILE A CA 1
ATOM 2334 C C . ILE A 1 296 ? -32.376 36.424 14.498 1.00 83.12 296 ILE A C 1
ATOM 2336 O O . ILE A 1 296 ? -33.406 36.823 13.957 1.00 83.12 296 ILE A O 1
ATOM 2340 N N . PHE A 1 297 ? -31.463 37.248 15.018 1.00 83.94 297 PHE A N 1
ATOM 2341 C CA . PHE A 1 297 ? -31.681 38.690 15.157 1.00 83.94 297 PHE A CA 1
ATOM 2342 C C . PHE A 1 297 ? -31.058 39.517 14.031 1.00 83.94 297 PHE A C 1
ATOM 2344 O O . PHE A 1 297 ? -31.585 40.581 13.719 1.00 83.94 297 PHE A O 1
ATOM 2351 N N . ILE A 1 298 ? -29.972 39.038 13.413 1.00 85.88 298 ILE A N 1
ATOM 2352 C CA . ILE A 1 298 ? -29.265 39.754 12.339 1.00 85.88 298 ILE A CA 1
ATOM 2353 C C . ILE A 1 298 ? -29.673 39.195 10.975 1.00 85.88 298 ILE A C 1
ATOM 2355 O O . ILE A 1 298 ? -30.253 39.917 10.172 1.00 85.88 298 ILE A O 1
ATOM 2359 N N . ASP A 1 299 ? -29.439 37.903 10.736 1.00 84.19 299 ASP A N 1
ATOM 2360 C CA . ASP A 1 299 ? -29.698 37.274 9.431 1.00 84.19 299 ASP A CA 1
ATOM 2361 C C . ASP A 1 299 ? -31.198 36.952 9.219 1.00 84.19 299 ASP A C 1
ATOM 2363 O O . ASP A 1 299 ? -31.595 36.552 8.127 1.00 84.19 299 ASP A O 1
ATOM 2367 N N . GLN A 1 300 ? -32.024 37.104 10.266 1.00 83.06 300 GLN A N 1
ATOM 2368 C CA . GLN A 1 300 ? -33.482 36.892 10.288 1.00 83.06 300 GLN A CA 1
ATOM 2369 C C . GLN A 1 300 ? -33.948 35.624 9.555 1.00 83.06 300 GLN A C 1
ATOM 2371 O O . GLN A 1 300 ? -34.931 35.628 8.810 1.00 83.06 300 GLN A O 1
ATOM 2376 N N . VAL A 1 301 ? -33.249 34.508 9.782 1.00 78.50 301 VAL A N 1
ATOM 2377 C CA . VAL A 1 301 ? -33.560 33.238 9.118 1.00 78.50 301 VAL A CA 1
ATOM 2378 C C . VAL A 1 301 ? -34.982 32.794 9.472 1.00 78.50 301 VAL A C 1
ATOM 2380 O O . VAL A 1 301 ? -35.338 32.641 10.644 1.00 78.50 301 VAL A O 1
ATOM 2383 N N . VAL A 1 302 ? -35.798 32.561 8.443 1.00 68.00 302 VAL A N 1
ATOM 2384 C CA . VAL A 1 302 ? -37.199 32.158 8.594 1.00 68.00 302 VAL A CA 1
ATOM 2385 C C . VAL A 1 302 ? -37.278 30.724 9.124 1.00 68.00 302 VAL A C 1
ATOM 2387 O O . VAL A 1 302 ? -36.712 29.797 8.546 1.00 68.00 302 VAL A O 1
ATOM 2390 N N . GLY A 1 303 ? -37.997 30.539 10.233 1.00 72.75 303 GLY A N 1
ATOM 2391 C CA . GLY A 1 303 ? -38.258 29.232 10.841 1.00 72.75 303 GLY A CA 1
ATOM 2392 C C . GLY A 1 303 ? -38.077 29.223 12.361 1.00 72.75 303 GLY A C 1
ATOM 2393 O O . GLY A 1 303 ? -37.112 29.760 12.898 1.00 72.75 303 GLY A O 1
ATOM 2394 N N . ASN A 1 304 ? -38.997 28.566 13.074 1.00 77.25 304 ASN A N 1
ATOM 2395 C CA . ASN A 1 304 ? -39.011 28.548 14.546 1.00 77.25 304 ASN A CA 1
ATOM 2396 C C . ASN A 1 304 ? -37.922 27.679 15.188 1.00 77.25 304 ASN A C 1
ATOM 2398 O O . ASN A 1 304 ? -37.652 27.828 16.376 1.00 77.25 304 ASN A O 1
ATOM 2402 N N . LYS A 1 305 ? -37.266 26.810 14.414 1.00 77.62 305 LYS A N 1
ATOM 2403 C CA . LYS A 1 305 ? -36.258 25.866 14.915 1.00 77.62 305 LYS A CA 1
ATOM 2404 C C . LYS A 1 305 ? -35.117 26.561 15.668 1.00 77.62 305 LYS A C 1
ATOM 2406 O O . LYS A 1 305 ? -34.747 26.132 16.754 1.00 77.62 305 LYS A O 1
ATOM 2411 N N . TRP A 1 306 ? -34.590 27.654 15.117 1.00 76.94 306 TRP A N 1
ATOM 2412 C CA . TRP A 1 306 ? -33.470 28.388 15.715 1.00 76.94 306 TRP A CA 1
ATOM 2413 C C . TRP A 1 306 ? -33.894 29.147 16.976 1.00 76.94 306 TRP A C 1
ATOM 2415 O O . TRP A 1 306 ? -33.186 29.126 17.977 1.00 76.94 306 TRP A O 1
ATOM 2425 N N . ARG A 1 307 ? -35.089 29.755 16.960 1.00 78.56 307 ARG A N 1
ATOM 2426 C CA . ARG A 1 307 ? -35.664 30.456 18.121 1.00 78.56 307 ARG A CA 1
ATOM 2427 C C . ARG A 1 307 ? -35.918 29.504 19.286 1.00 78.56 307 ARG A C 1
ATOM 2429 O O . ARG A 1 307 ? -35.622 29.850 20.422 1.00 78.56 307 ARG A O 1
ATOM 2436 N N . GLN A 1 308 ? -36.403 28.299 18.992 1.00 78.75 308 GLN A N 1
ATOM 2437 C CA . GLN A 1 308 ? -36.619 27.257 19.99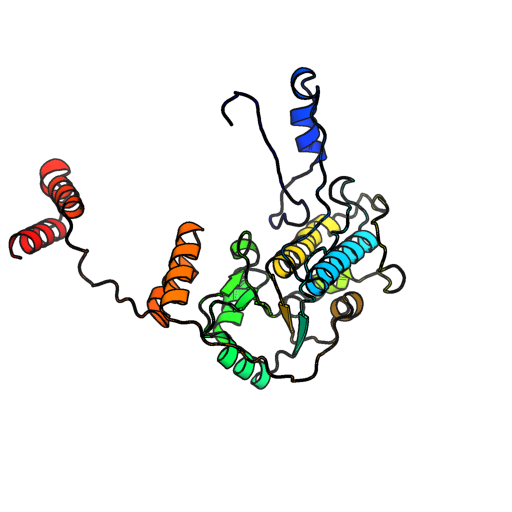1 1.00 78.75 308 GLN A CA 1
ATOM 2438 C C . GLN A 1 308 ? -35.292 26.766 20.592 1.00 78.75 308 GLN A C 1
ATOM 2440 O O . GLN A 1 308 ? -35.195 26.647 21.806 1.00 78.75 308 GLN A O 1
ATOM 2445 N N . GLN A 1 309 ? -34.242 26.599 19.778 1.00 75.69 309 GLN A N 1
ATOM 2446 C CA . GLN A 1 309 ? -32.898 26.264 20.271 1.00 75.69 309 GLN A CA 1
ATOM 2447 C C . GLN A 1 309 ? -32.275 27.368 21.143 1.00 75.69 309 GLN A C 1
ATOM 2449 O O . GLN A 1 309 ? -31.619 27.055 22.132 1.00 75.69 309 GLN A O 1
ATOM 2454 N N . LEU A 1 310 ? -32.482 28.650 20.814 1.00 78.06 310 LEU A N 1
ATOM 2455 C CA . LEU A 1 310 ? -32.017 29.762 21.654 1.00 78.06 310 LEU A CA 1
ATOM 2456 C C . LEU A 1 310 ? -32.806 29.853 22.971 1.00 78.06 310 LEU A C 1
ATOM 2458 O O . LEU A 1 310 ? -32.228 30.144 24.012 1.00 78.06 310 LEU A O 1
ATOM 2462 N N . PHE A 1 311 ? -34.113 29.584 22.944 1.00 78.50 311 PHE A N 1
ATOM 2463 C CA . PHE A 1 311 ? -34.931 29.533 24.157 1.00 78.50 311 PHE A CA 1
ATOM 2464 C C . PHE A 1 311 ? -34.511 28.381 25.077 1.00 78.50 311 PHE A C 1
ATOM 2466 O O . PHE A 1 311 ? -34.344 28.586 26.274 1.00 78.50 311 PHE A O 1
ATOM 2473 N N . GLU A 1 312 ? -34.266 27.195 24.513 1.00 76.38 312 GLU A N 1
ATOM 2474 C CA . GLU A 1 312 ? -33.694 26.068 25.255 1.00 76.38 312 GLU A CA 1
ATOM 2475 C C . GLU A 1 312 ? -32.323 26.422 25.850 1.00 76.38 312 GLU A C 1
ATOM 2477 O O . GLU A 1 312 ? -32.047 26.021 26.973 1.00 76.38 312 GLU A O 1
ATOM 2482 N N . TYR A 1 313 ? -31.496 27.219 25.159 1.00 73.81 313 TYR A N 1
ATOM 2483 C CA . TYR A 1 313 ? -30.218 27.703 25.697 1.00 73.81 313 TYR A CA 1
ATOM 2484 C C . TYR A 1 313 ? -30.382 28.616 26.921 1.00 73.81 313 TYR A C 1
ATOM 2486 O O . TYR A 1 313 ? -29.566 28.560 27.829 1.00 73.81 313 TYR A O 1
ATOM 2494 N N . ALA A 1 314 ? -31.414 29.463 26.953 1.00 73.12 314 ALA A N 1
ATOM 2495 C CA . ALA A 1 314 ? -31.653 30.392 28.062 1.00 73.12 314 ALA A CA 1
ATOM 2496 C C . ALA A 1 314 ? -32.316 29.737 29.290 1.00 73.12 314 ALA A C 1
ATOM 2498 O O . ALA A 1 314 ? -32.372 30.353 30.353 1.00 73.12 314 ALA A O 1
ATOM 2499 N N . ALA A 1 315 ? -32.866 28.530 29.133 1.00 71.00 315 ALA A N 1
ATOM 2500 C CA . ALA A 1 315 ? -33.608 27.816 30.172 1.00 71.00 315 ALA A CA 1
ATOM 2501 C C . ALA A 1 315 ? -32.752 26.834 31.001 1.00 71.00 315 ALA A C 1
ATOM 2503 O O . ALA A 1 315 ? -33.264 26.277 31.974 1.00 71.00 315 ALA A O 1
ATOM 2504 N N . PHE A 1 316 ? -31.487 26.617 30.626 1.00 56.62 316 PHE A N 1
ATOM 2505 C CA . PHE A 1 316 ? -30.493 25.811 31.348 1.00 56.62 316 PHE A CA 1
ATOM 2506 C C . PHE A 1 316 ? -29.298 26.676 31.755 1.00 56.62 316 PHE A C 1
ATOM 2508 O O . PHE A 1 316 ? -28.662 26.324 32.773 1.00 56.62 316 PHE A O 1
#

Sequence (316 aa):
MRTPGAFVLGGDANQIVHPNFFSWAQIKSLFWADPRMTSGQDLQVLTHNFRNGRKVTGMANRLLEIKQQRFGSIDRESNFLVDPVGDSAGQIRLLDAKPSALQALNRQISQSTQYAVLVLREEDKAAARAVFSTPLLFSVQEAKGLEYPHIVLYRFLSDHRAPFATLCEGVSKAGLGAETLTFRRAKDKGDKSLEVYKFFVNALYVAITRAVESVMLVESDDQHPLLDLLDIRSSGEEGVQVQASSRKDWQKEARKLELQGKAEQAEAIRSRILQDQTPPRPVFNARGVEELTRKIFIDQVVGNKWRQQLFEYAAF

Secondary structure (DSSP, 8-state):
--STT-------GGG--S-----HHHHHHHHTTSHHHHTT-------EESSS-HHHHHHHHHHHHHHHHHH--S-STT--PPEE--S---EEEEEE--HHHHHHHHHHHTT-TTEEEEESSSTTHHHHHHH---S-EEEHHHHTT--EEEEEEESTTTTTHHHHHHHHTT--GGG---SS------S-SS--HHHHHHHHHHHHHHHHHTEEEEEEEEES-TT-HHHHHTT--B--------PPPPHHHHHHHHHHHHHTT-HHHHHHIIIIII-----SS----HHHHHHHHIIIIIS--SSHHHHHHHHHHHT-